Protein AF-A0A0R3SPM4-F1 (afdb_monomer)

Mean predicted aligned error: 11.2 Å

Foldseek 3Di:
DWWVDVVIDDDDQDDPWDWDKDDDPQQKIKIKIKGQDVDPQWGIKIWMWIKHADPVQWIFTPFIWIDTPNDIFTKPAGADIHGLQAWAKEQWRDWIWGPPDVRTDIDTDHIDIGHRHNDDPNDHDHHDYRDDPDDPVRVVVVVVVVVVVVVVVVVVVVVVPDDDPPDPPPPPDPPPPDDDDDD

Organism: Hymenolepis diminuta (NCBI:txid6216)

Structure (mmCIF, N/CA/C/O backbone):
data_AF-A0A0R3SPM4-F1
#
_entry.id   AF-A0A0R3SPM4-F1
#
loop_
_atom_site.group_PDB
_atom_site.id
_atom_site.type_symbol
_atom_site.label_atom_id
_atom_site.label_alt_id
_atom_site.label_comp_id
_atom_site.label_asym_id
_atom_site.label_entity_id
_atom_site.label_seq_id
_atom_site.pdbx_PDB_ins_code
_atom_site.Cartn_x
_atom_site.Cartn_y
_atom_site.Cartn_z
_atom_site.occupancy
_atom_site.B_iso_or_equiv
_atom_site.auth_seq_id
_atom_site.auth_comp_id
_atom_site.auth_asym_id
_atom_site.auth_atom_id
_atom_site.pdbx_PDB_model_num
ATOM 1 N N . MET A 1 1 ? -8.511 -11.812 11.295 1.00 72.94 1 MET A N 1
ATOM 2 C CA . MET A 1 1 ? -8.067 -11.206 12.570 1.00 72.94 1 MET A CA 1
ATOM 3 C C . MET A 1 1 ? -7.522 -12.308 13.463 1.00 72.94 1 MET A C 1
ATOM 5 O O . MET A 1 1 ? -8.110 -13.377 13.505 1.00 72.94 1 MET A O 1
ATOM 9 N N . ILE A 1 2 ? -6.399 -12.091 14.133 1.00 72.62 2 ILE A N 1
ATOM 10 C CA . ILE A 1 2 ? -5.776 -13.029 15.069 1.00 72.62 2 ILE A CA 1
ATOM 11 C C . ILE A 1 2 ? -5.766 -12.334 16.425 1.00 72.62 2 ILE A C 1
ATOM 13 O O . ILE A 1 2 ? -5.276 -11.211 16.528 1.00 72.62 2 ILE A O 1
ATOM 17 N N . VAL A 1 3 ? -6.317 -12.981 17.447 1.00 74.69 3 VAL A N 1
ATOM 18 C CA . VAL A 1 3 ? -6.272 -12.477 18.825 1.00 74.69 3 VAL A CA 1
ATOM 19 C C . VAL A 1 3 ? -5.356 -13.387 19.617 1.00 74.69 3 VAL A C 1
ATOM 21 O O . VAL A 1 3 ? -5.500 -14.614 19.573 1.00 74.69 3 VAL A O 1
ATOM 24 N N . ASN A 1 4 ? -4.414 -12.785 20.337 1.00 68.75 4 ASN A N 1
ATOM 25 C CA . ASN A 1 4 ? -3.477 -13.508 21.184 1.00 68.75 4 ASN A CA 1
ATOM 26 C C . ASN A 1 4 ? -4.145 -13.945 22.502 1.00 68.75 4 ASN A C 1
ATOM 28 O O . ASN A 1 4 ? -3.787 -13.490 23.585 1.00 68.75 4 ASN A O 1
ATOM 32 N N . GLU A 1 5 ? -5.161 -14.797 22.389 1.00 65.88 5 GLU A N 1
ATOM 33 C CA . GLU A 1 5 ? -5.696 -15.599 23.491 1.00 65.88 5 GLU A CA 1
ATOM 34 C C . GLU A 1 5 ? -4.813 -16.850 23.674 1.00 65.88 5 GLU A C 1
ATOM 36 O O . GLU A 1 5 ? -4.026 -17.193 22.794 1.00 65.88 5 GLU A O 1
ATOM 41 N N . ILE A 1 6 ? -4.906 -17.544 24.811 1.00 66.44 6 ILE A N 1
ATOM 42 C CA . ILE A 1 6 ? -4.237 -18.841 25.010 1.00 66.44 6 ILE A CA 1
ATOM 43 C C . ILE A 1 6 ? -5.317 -19.927 24.890 1.00 66.44 6 ILE A C 1
ATOM 45 O O . ILE A 1 6 ? -6.117 -20.059 25.819 1.00 66.44 6 ILE A O 1
ATOM 49 N N . PRO A 1 7 ? -5.382 -20.712 23.793 1.00 65.81 7 PRO A N 1
ATOM 50 C CA . PRO A 1 7 ? -4.539 -20.701 22.585 1.00 65.81 7 PRO A CA 1
ATOM 51 C C . PRO A 1 7 ? -4.909 -19.594 21.571 1.00 65.81 7 PRO A C 1
ATOM 53 O O . PRO A 1 7 ? -6.060 -1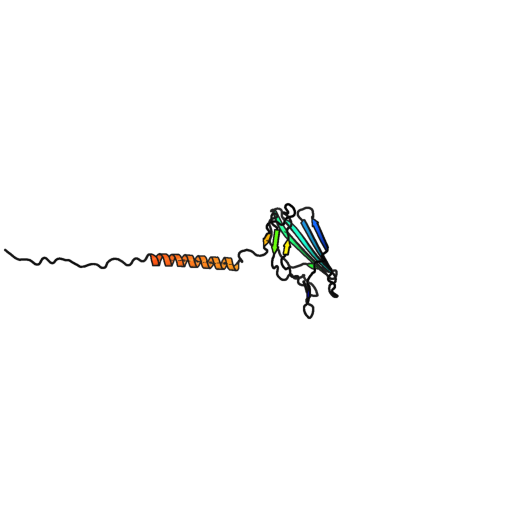9.148 21.562 1.00 65.81 7 PRO A O 1
ATOM 56 N N . PRO A 1 8 ? -3.974 -19.173 20.689 1.00 68.56 8 PRO A N 1
ATOM 57 C CA . PRO A 1 8 ? -4.212 -18.083 19.745 1.00 68.56 8 PRO A CA 1
ATOM 58 C C . PRO A 1 8 ? -5.293 -18.480 18.744 1.00 68.56 8 PRO A C 1
ATOM 60 O O . PRO A 1 8 ? -5.199 -19.516 18.080 1.00 68.56 8 PRO A O 1
ATOM 63 N N . LYS A 1 9 ? -6.327 -17.645 18.630 1.00 77.12 9 LYS A N 1
ATOM 64 C CA . LYS A 1 9 ? -7.480 -17.908 17.765 1.00 77.12 9 LYS A CA 1
ATOM 65 C C . LYS A 1 9 ? -7.479 -16.978 16.564 1.00 77.12 9 LYS A C 1
ATOM 67 O O . LYS A 1 9 ? -7.260 -15.771 16.677 1.00 77.12 9 LYS A O 1
ATOM 72 N N . THR A 1 10 ? -7.745 -17.570 15.402 1.00 80.25 10 THR A N 1
ATOM 73 C CA . THR A 1 10 ? -7.961 -16.844 14.151 1.00 80.25 10 THR A CA 1
ATOM 74 C C . THR A 1 10 ? -9.455 -16.711 13.916 1.00 80.25 10 THR A C 1
ATOM 76 O O . THR A 1 10 ? -10.184 -17.699 13.937 1.00 80.25 10 THR A O 1
ATOM 79 N N . TYR A 1 11 ? -9.890 -15.486 13.668 1.00 78.00 11 TYR A N 1
ATOM 80 C CA . TYR A 1 11 ? -11.263 -15.125 13.371 1.00 78.00 11 TYR A CA 1
ATOM 8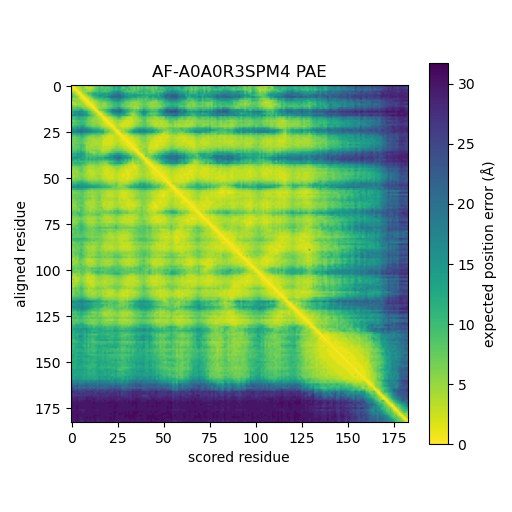1 C C . TYR A 1 11 ? -11.347 -14.567 11.953 1.00 78.00 11 TYR A C 1
ATOM 83 O O . TYR A 1 11 ? -10.553 -13.701 11.556 1.00 78.00 11 TYR A O 1
ATOM 91 N N . VAL A 1 12 ? -12.315 -15.067 11.195 1.00 78.75 12 VAL A N 1
ATOM 92 C CA . VAL A 1 12 ? -12.674 -14.539 9.880 1.00 78.75 12 VAL A CA 1
ATOM 93 C C . VAL A 1 12 ? -13.739 -13.470 10.093 1.00 78.75 12 VAL A C 1
ATOM 95 O O . VAL A 1 12 ? -14.673 -13.663 10.866 1.00 78.75 12 VAL A O 1
ATOM 98 N N . ILE A 1 13 ? -13.547 -12.313 9.466 1.00 74.88 13 ILE A N 1
ATOM 99 C CA . ILE A 1 13 ? -14.537 -11.238 9.473 1.00 74.88 13 ILE A CA 1
ATOM 100 C C . ILE A 1 13 ? -15.469 -11.528 8.291 1.00 74.88 13 ILE A C 1
ATOM 102 O O . ILE A 1 13 ? -15.060 -11.368 7.143 1.00 74.88 13 ILE A O 1
ATOM 106 N N . ASP A 1 14 ? -16.667 -12.039 8.579 1.00 67.19 14 ASP A N 1
ATOM 107 C CA . ASP A 1 14 ? -17.656 -12.437 7.570 1.00 67.19 14 ASP A CA 1
ATOM 108 C C . ASP A 1 14 ? -18.430 -11.247 6.991 1.00 67.19 14 ASP A C 1
ATOM 110 O O . ASP A 1 14 ? -18.563 -10.207 7.619 1.00 67.19 14 ASP A O 1
ATOM 114 N N . SER A 1 15 ? -19.009 -11.451 5.804 1.00 56.62 15 SER A N 1
ATOM 115 C CA . SER A 1 15 ? -19.625 -10.453 4.906 1.00 56.62 15 SER A CA 1
ATOM 116 C C . SER A 1 15 ? -20.785 -9.579 5.427 1.00 56.62 15 SER A C 1
ATOM 118 O O . SER A 1 15 ? -21.238 -8.711 4.681 1.00 56.62 15 SER A O 1
ATOM 120 N N . ASN A 1 16 ? -21.254 -9.733 6.672 1.00 59.62 16 ASN A N 1
ATOM 121 C CA . ASN A 1 16 ? -22.232 -8.813 7.279 1.00 59.62 16 ASN A CA 1
ATOM 122 C C . ASN A 1 16 ? -21.528 -7.528 7.752 1.00 59.62 16 ASN A C 1
ATOM 124 O O . ASN A 1 16 ? -21.483 -7.209 8.941 1.00 59.62 16 ASN A O 1
ATOM 128 N N . LEU A 1 17 ? -20.941 -6.810 6.795 1.00 70.00 17 LEU A N 1
ATOM 129 C CA . LEU A 1 17 ? -20.283 -5.531 7.014 1.00 70.00 17 LEU A CA 1
ATOM 130 C C . LEU A 1 17 ? -21.272 -4.404 6.733 1.00 70.00 17 LEU A C 1
ATOM 132 O O . LEU A 1 17 ? -21.764 -4.265 5.613 1.00 70.00 17 LEU A O 1
ATOM 136 N N . SER A 1 18 ? -21.497 -3.541 7.720 1.00 81.50 18 SER A N 1
ATOM 137 C CA . SER A 1 18 ? -22.014 -2.206 7.432 1.00 81.50 18 SER A CA 1
ATOM 138 C C . SER A 1 18 ? -20.838 -1.317 7.042 1.00 81.50 18 SER A C 1
ATOM 140 O O . SER A 1 18 ? -19.930 -1.102 7.848 1.00 81.50 18 SER A O 1
ATOM 142 N N . SER A 1 19 ? -20.841 -0.814 5.810 1.00 85.94 19 SER A N 1
ATOM 143 C CA . SER A 1 19 ? -19.825 0.112 5.314 1.00 85.94 19 SER A CA 1
ATOM 144 C C . SER A 1 19 ? -20.366 1.536 5.259 1.00 85.94 19 SER A C 1
ATOM 146 O O . SER A 1 19 ? -21.425 1.768 4.673 1.00 85.94 19 SER A O 1
ATOM 148 N N . THR A 1 20 ? -19.602 2.488 5.779 1.00 88.12 20 THR A N 1
ATOM 149 C CA . THR A 1 20 ? -19.877 3.921 5.668 1.00 88.12 20 THR A CA 1
ATOM 150 C C . THR A 1 20 ? -18.719 4.579 4.937 1.00 88.12 20 THR A C 1
ATOM 152 O O . THR A 1 20 ? -17.558 4.347 5.266 1.00 88.12 20 THR A O 1
ATOM 155 N N . ALA A 1 21 ? -19.028 5.406 3.944 1.00 87.44 21 ALA A N 1
ATOM 156 C CA . ALA A 1 21 ? -18.039 6.162 3.191 1.00 87.44 21 ALA A CA 1
ATOM 157 C C . ALA A 1 21 ? -18.340 7.655 3.308 1.00 87.44 21 ALA A C 1
ATOM 159 O O . ALA A 1 21 ? -19.484 8.076 3.128 1.00 87.44 21 ALA A O 1
ATOM 160 N N . VAL A 1 22 ? -17.314 8.455 3.587 1.00 90.06 22 VAL A N 1
ATOM 161 C CA . VAL A 1 22 ? -17.423 9.914 3.661 1.00 90.06 22 VAL A CA 1
ATOM 162 C C . VAL A 1 22 ? -16.377 10.537 2.751 1.00 90.06 22 VAL A C 1
ATOM 164 O O . VAL A 1 22 ? -15.178 10.330 2.924 1.00 90.06 22 VAL A O 1
ATOM 167 N N . CYS A 1 23 ? -16.831 11.337 1.791 1.00 86.56 23 CYS A N 1
ATOM 168 C CA . CYS A 1 23 ? -15.962 12.165 0.962 1.00 86.56 23 CYS A CA 1
ATOM 169 C C . CYS A 1 23 ? -15.907 13.570 1.571 1.00 86.56 23 CYS A C 1
ATOM 171 O O . CYS A 1 23 ? -16.908 14.286 1.588 1.00 86.56 23 CYS A O 1
ATOM 173 N N . GLY A 1 24 ? -14.747 13.950 2.101 1.00 80.31 24 GLY A N 1
ATOM 174 C CA . GLY A 1 24 ? -14.500 15.272 2.664 1.00 80.31 24 GLY A CA 1
ATOM 175 C C . GLY A 1 24 ? -14.090 16.291 1.599 1.00 80.31 24 GLY A C 1
ATOM 176 O O . GLY A 1 24 ? -13.585 15.946 0.530 1.00 80.31 24 GLY A O 1
ATOM 177 N N . GLN A 1 25 ? -14.271 17.578 1.903 1.00 75.62 25 GLN A N 1
ATOM 178 C CA . GLN A 1 25 ? -13.709 18.645 1.073 1.00 75.62 25 GLN A CA 1
ATOM 179 C C . GLN A 1 25 ? -12.181 18.710 1.241 1.00 75.62 25 GLN A C 1
ATOM 181 O O . GLN A 1 25 ? -11.664 18.518 2.340 1.00 75.62 25 GLN A O 1
ATOM 186 N N . GLY A 1 26 ? -11.459 18.971 0.145 1.00 75.94 26 GLY A N 1
ATOM 187 C CA . GLY A 1 26 ? -9.992 19.068 0.149 1.00 75.94 26 GLY A CA 1
ATOM 188 C C . GLY A 1 26 ? -9.247 17.747 -0.080 1.00 75.94 26 GLY A C 1
ATOM 189 O O . GLY A 1 26 ? -8.169 17.561 0.469 1.00 75.94 26 GLY A O 1
ATOM 190 N N . GLY A 1 27 ? -9.813 16.819 -0.863 1.00 82.50 27 GLY A N 1
ATOM 191 C CA . GLY A 1 27 ? -9.107 15.594 -1.267 1.00 82.50 27 GLY A CA 1
ATOM 192 C C . GLY A 1 27 ? -8.951 14.562 -0.150 1.00 82.50 27 GLY A C 1
ATOM 193 O O . GLY A 1 27 ? -8.002 13.784 -0.168 1.00 82.50 27 GLY A O 1
ATOM 194 N N . LYS A 1 28 ? -9.870 14.554 0.821 1.00 89.75 28 LYS A N 1
ATOM 195 C CA . LYS A 1 28 ? -9.914 13.576 1.913 1.00 89.75 28 LYS A CA 1
ATOM 196 C C . LYS A 1 28 ? -11.084 12.621 1.719 1.00 89.75 28 LYS A C 1
ATOM 198 O O . LYS A 1 28 ? -12.185 13.064 1.399 1.00 89.75 28 LYS A O 1
ATOM 203 N N . SER A 1 29 ? -10.879 11.327 1.925 1.00 90.69 29 SER A N 1
ATOM 204 C CA . SER A 1 29 ? -11.982 10.362 2.061 1.00 90.69 29 SER A CA 1
ATOM 205 C C . SER A 1 29 ? -11.755 9.467 3.258 1.00 90.69 29 SER A C 1
ATOM 207 O O . SER A 1 29 ? -10.617 9.215 3.630 1.00 90.69 29 SER A O 1
ATOM 209 N N . SER A 1 30 ? -12.843 8.993 3.846 1.00 91.62 30 SER A N 1
ATOM 210 C CA . SER A 1 30 ? -12.820 8.016 4.923 1.00 91.62 30 SER A CA 1
ATOM 211 C C . SER A 1 30 ? -13.724 6.847 4.556 1.00 91.62 30 SER A C 1
ATOM 213 O O . SER A 1 30 ? -14.843 7.051 4.070 1.00 91.62 30 SER A O 1
ATOM 215 N N . LEU A 1 31 ? -13.228 5.629 4.750 1.00 91.31 31 LEU A N 1
ATOM 216 C CA . LEU A 1 31 ? -13.972 4.383 4.596 1.00 91.31 31 LEU A CA 1
ATOM 217 C C . LEU A 1 31 ? -13.980 3.657 5.934 1.00 91.31 31 LEU A C 1
ATOM 219 O O . LEU A 1 31 ? -12.929 3.237 6.415 1.00 91.31 31 LEU A O 1
ATOM 223 N N . SER A 1 32 ? -15.164 3.470 6.502 1.00 91.38 32 SER A N 1
ATOM 224 C CA . SER A 1 32 ? -15.363 2.720 7.736 1.00 91.38 32 SER A CA 1
ATOM 225 C C . SER A 1 32 ? -16.149 1.446 7.465 1.00 91.38 32 SER A C 1
ATOM 227 O O . SER A 1 32 ? -17.175 1.465 6.789 1.00 91.38 32 SER A O 1
ATOM 229 N N . PHE A 1 33 ? -15.691 0.341 8.035 1.00 89.38 33 PHE A N 1
ATOM 230 C CA . PHE A 1 33 ? -16.316 -0.970 7.962 1.00 89.38 33 PHE A CA 1
ATOM 231 C C . PHE A 1 33 ? -16.572 -1.461 9.372 1.00 89.38 33 PHE A C 1
ATOM 233 O O . PHE A 1 33 ? -15.627 -1.653 10.131 1.00 89.38 33 PHE A O 1
ATOM 240 N N . THR A 1 34 ? -17.828 -1.707 9.709 1.00 88.19 34 THR A N 1
ATOM 241 C CA . THR A 1 34 ? -18.193 -2.282 11.000 1.00 88.19 34 THR A CA 1
ATOM 242 C C . THR A 1 34 ? -18.672 -3.704 10.792 1.00 88.19 34 THR A C 1
ATOM 244 O O . THR A 1 34 ? -19.544 -3.964 9.962 1.00 88.19 34 THR A O 1
ATOM 247 N N . SER A 1 35 ? -18.090 -4.622 11.555 1.00 85.31 35 SER A N 1
ATOM 248 C CA . SER A 1 35 ? -18.464 -6.027 11.593 1.00 85.31 35 SER A CA 1
ATOM 249 C C . SER A 1 35 ? -18.791 -6.429 13.022 1.00 85.31 35 SER A C 1
ATOM 251 O O . SER A 1 35 ? -18.017 -6.192 13.953 1.00 85.31 35 SER A O 1
ATOM 253 N N . THR A 1 36 ? -19.924 -7.095 13.193 1.00 79.88 36 THR A N 1
ATOM 254 C CA . THR A 1 36 ? -20.292 -7.745 14.452 1.00 79.88 36 THR A CA 1
ATOM 255 C C . THR A 1 36 ? -19.676 -9.137 14.479 1.00 79.88 36 THR A C 1
ATOM 257 O O . THR A 1 36 ? -20.010 -9.980 13.645 1.00 79.88 36 THR A O 1
ATOM 260 N N . LEU A 1 37 ? -18.767 -9.382 15.414 1.00 72.19 37 LEU A N 1
ATOM 261 C CA . LEU A 1 37 ? -18.219 -10.707 15.664 1.00 72.19 37 LEU A CA 1
ATOM 262 C C . LEU A 1 37 ? -18.992 -11.256 16.863 1.00 72.19 37 LEU A C 1
ATOM 264 O O . LEU A 1 37 ? -18.924 -10.679 17.936 1.00 72.19 37 LEU A O 1
ATOM 268 N N . ASN A 1 38 ? -19.750 -12.344 16.719 1.00 65.94 38 ASN A N 1
ATOM 269 C CA . ASN A 1 38 ? -20.500 -12.951 17.833 1.00 65.94 38 ASN A CA 1
ATOM 270 C C . ASN A 1 38 ? -19.556 -13.65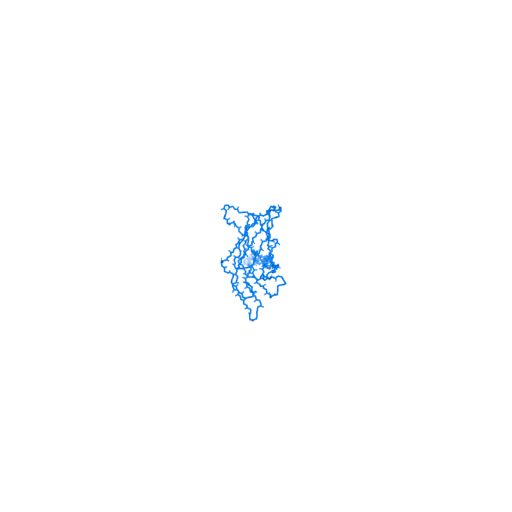8 18.840 1.00 65.94 38 ASN A C 1
ATOM 272 O O . ASN A 1 38 ? -19.690 -14.851 19.107 1.00 65.94 38 ASN A O 1
ATOM 276 N N . LEU A 1 39 ? -18.558 -12.939 19.357 1.00 66.75 39 LEU A N 1
ATOM 277 C CA . LEU A 1 39 ? -17.496 -13.406 20.243 1.00 66.75 39 LEU A CA 1
ATOM 278 C C . LEU A 1 39 ? -17.657 -12.777 21.630 1.00 66.75 39 LEU A C 1
ATOM 280 O O . LEU A 1 39 ? -17.990 -11.601 21.754 1.00 66.75 39 LEU A O 1
ATOM 284 N N . GLN A 1 40 ? -17.361 -13.551 22.679 1.00 62.31 40 GLN A N 1
ATOM 285 C CA . GLN A 1 40 ? -17.418 -13.072 24.066 1.00 62.31 40 GLN A CA 1
ATOM 286 C C . GLN A 1 40 ? -16.353 -12.012 24.395 1.00 62.31 40 GLN A C 1
ATOM 288 O O . GLN A 1 40 ? -16.590 -11.192 25.276 1.00 62.31 40 GLN A O 1
ATOM 293 N N . SER A 1 41 ? -15.195 -12.018 23.722 1.00 63.56 41 SER A N 1
ATOM 294 C CA . SER A 1 41 ? -14.090 -11.089 24.006 1.00 63.56 41 SER A CA 1
ATOM 295 C C . SER A 1 41 ? -14.160 -9.786 23.202 1.00 63.56 41 SER A C 1
ATOM 297 O O . SER A 1 41 ? -13.824 -8.728 23.730 1.00 63.56 41 SER A O 1
ATOM 299 N N . ILE A 1 42 ? -14.606 -9.835 21.942 1.00 71.06 42 ILE A N 1
ATOM 300 C CA . ILE A 1 42 ? -14.698 -8.668 21.051 1.00 71.06 42 ILE A CA 1
ATOM 301 C C . ILE A 1 42 ? -15.995 -8.769 20.229 1.00 71.06 42 ILE A C 1
ATOM 303 O O . ILE A 1 42 ? -16.000 -9.445 19.202 1.00 71.06 42 ILE A O 1
ATOM 307 N N . PRO A 1 43 ? -17.092 -8.115 20.653 1.00 75.50 43 PRO A N 1
ATOM 308 C CA . PRO A 1 43 ? -18.397 -8.259 20.002 1.00 75.50 43 PRO A CA 1
ATOM 309 C C . PRO A 1 43 ? -18.509 -7.475 18.683 1.00 75.50 43 PRO A C 1
ATOM 311 O O . PRO A 1 43 ? -19.269 -7.826 17.781 1.00 75.50 43 PRO A O 1
ATOM 314 N N . THR A 1 44 ? -17.760 -6.383 18.555 1.00 82.94 44 THR A N 1
ATOM 315 C CA . THR A 1 44 ? -17.814 -5.480 17.403 1.00 82.94 44 THR A CA 1
ATOM 316 C C . THR A 1 44 ? -16.415 -5.011 17.050 1.00 82.94 44 THR A C 1
ATOM 318 O O . THR A 1 44 ? -15.641 -4.639 17.936 1.00 82.94 44 THR A O 1
ATOM 321 N N . VAL A 1 45 ? -16.110 -5.010 15.756 1.00 87.00 45 VAL A N 1
ATOM 322 C CA . VAL A 1 45 ? -14.867 -4.479 15.199 1.00 87.00 45 VAL A CA 1
ATOM 323 C C . VAL A 1 45 ? -15.221 -3.471 14.124 1.00 87.00 45 VAL A C 1
ATOM 325 O O . VAL A 1 45 ? -15.915 -3.809 13.164 1.00 87.00 45 VAL A O 1
ATOM 328 N N . GLN A 1 46 ? -14.726 -2.250 14.274 1.00 90.00 46 GLN A N 1
ATOM 329 C CA . GLN A 1 46 ? -14.839 -1.209 13.266 1.00 90.00 46 GLN A CA 1
ATOM 330 C C . GLN A 1 46 ? -13.453 -0.854 12.736 1.00 90.00 46 GLN A C 1
ATOM 332 O O . GLN A 1 46 ? -12.566 -0.490 13.495 1.00 90.00 46 GLN A O 1
ATOM 337 N N . LEU A 1 47 ? -13.257 -0.973 11.429 1.00 90.44 47 LEU A N 1
ATOM 338 C CA . LEU A 1 47 ? -12.029 -0.611 10.729 1.00 90.44 47 LEU A CA 1
ATOM 339 C C . LEU A 1 47 ? -12.273 0.676 9.957 1.00 90.44 47 LEU A C 1
ATOM 341 O O . LEU A 1 47 ? -13.181 0.711 9.132 1.00 90.44 47 LEU A O 1
ATOM 345 N N . THR A 1 48 ? -11.465 1.704 10.186 1.00 92.19 48 THR A N 1
ATOM 346 C CA . THR A 1 48 ? -11.556 2.977 9.467 1.00 92.19 48 THR A CA 1
ATOM 347 C C . THR A 1 48 ? -10.250 3.267 8.742 1.00 92.19 48 THR A C 1
ATOM 349 O O . THR A 1 48 ? -9.168 3.138 9.313 1.00 92.19 48 THR A O 1
ATOM 352 N N . PHE A 1 49 ? -10.362 3.649 7.473 1.00 92.38 49 PHE A N 1
ATOM 353 C CA . PHE A 1 49 ? -9.258 4.014 6.596 1.00 92.38 49 PHE A CA 1
ATOM 354 C C . PHE A 1 49 ? -9.477 5.433 6.087 1.00 92.38 49 PHE A C 1
ATOM 356 O O . PHE A 1 49 ? -10.440 5.691 5.364 1.00 92.38 49 PHE A O 1
ATOM 363 N N . ASP A 1 50 ? -8.569 6.331 6.444 1.00 92.38 50 ASP A N 1
ATOM 364 C CA . ASP A 1 50 ? -8.562 7.716 6.000 1.00 92.38 50 ASP A CA 1
ATOM 365 C C . ASP A 1 50 ? -7.524 7.896 4.895 1.00 92.38 50 ASP A C 1
ATOM 367 O O . ASP A 1 50 ? -6.351 7.551 5.050 1.00 92.38 50 ASP A O 1
ATOM 371 N N . PHE A 1 51 ? -7.950 8.470 3.779 1.00 92.50 51 PHE A N 1
ATOM 372 C CA . PHE A 1 51 ? -7.125 8.739 2.611 1.00 92.50 51 PHE A CA 1
ATOM 373 C C . PHE A 1 51 ? -6.955 10.235 2.410 1.00 92.50 51 PHE A C 1
ATOM 375 O O . PHE A 1 51 ? -7.907 11.012 2.554 1.00 92.50 51 PHE A O 1
ATOM 382 N N . LEU A 1 52 ? -5.752 10.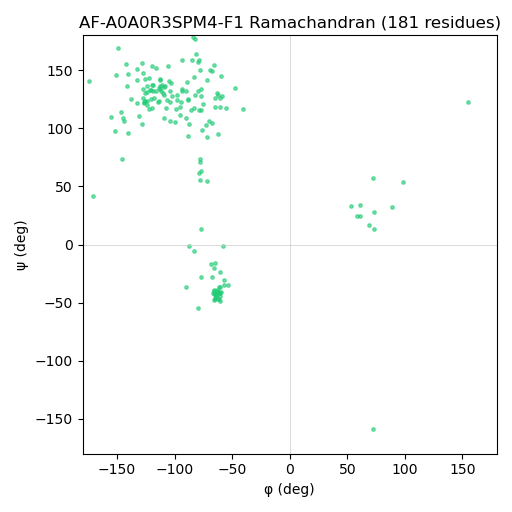623 2.000 1.00 91.94 52 LEU A N 1
ATOM 383 C CA . LEU A 1 52 ? -5.384 12.001 1.713 1.00 91.94 52 LEU A CA 1
ATOM 384 C C . LEU A 1 52 ? -4.800 12.101 0.306 1.00 91.94 52 LEU A C 1
ATOM 386 O O . LEU A 1 52 ? -3.888 11.356 -0.048 1.00 91.94 52 LEU A O 1
ATOM 390 N N . SER A 1 53 ? -5.310 13.048 -0.476 1.00 90.00 53 SER A N 1
ATOM 391 C CA . SER A 1 53 ? -4.717 13.482 -1.736 1.00 90.00 53 SER A CA 1
ATOM 392 C C . SER A 1 53 ? -3.805 14.683 -1.501 1.00 90.00 53 SER A C 1
ATOM 394 O O . SER A 1 53 ? -4.194 15.664 -0.873 1.00 90.00 53 SER A O 1
ATOM 396 N N . ASN A 1 54 ? -2.615 14.628 -2.081 1.00 85.00 54 ASN A N 1
ATOM 397 C CA . ASN A 1 54 ? -1.632 15.701 -2.105 1.00 85.00 54 ASN A CA 1
ATOM 398 C C . ASN A 1 54 ? -1.798 16.543 -3.384 1.00 85.00 54 ASN A C 1
ATOM 400 O O . ASN A 1 54 ? -2.281 16.050 -4.409 1.00 85.00 54 ASN A O 1
ATOM 404 N N . ASP A 1 55 ? -1.297 17.782 -3.367 1.00 81.75 55 ASP A N 1
ATOM 405 C CA . ASP A 1 55 ? -1.373 18.719 -4.505 1.00 81.75 55 ASP A CA 1
ATOM 406 C C . ASP A 1 55 ? -0.668 18.205 -5.774 1.00 81.75 55 ASP A C 1
ATOM 408 O O . ASP A 1 55 ? -1.017 18.568 -6.896 1.00 81.75 55 ASP A O 1
ATOM 412 N N . LEU A 1 56 ? 0.291 17.288 -5.615 1.00 82.56 56 LEU A N 1
ATOM 413 C CA . LEU A 1 56 ? 1.046 16.667 -6.707 1.00 82.56 56 LEU A CA 1
ATOM 414 C C . LEU A 1 56 ? 0.273 15.566 -7.462 1.00 82.56 56 LEU A C 1
ATOM 416 O O . LEU A 1 56 ? 0.885 14.829 -8.231 1.00 82.56 56 LEU A O 1
ATOM 420 N N . LYS A 1 57 ? -1.050 15.444 -7.273 1.00 86.38 57 LYS A N 1
ATOM 421 C CA . LYS A 1 57 ? -1.899 14.384 -7.863 1.00 86.38 57 LYS A CA 1
ATOM 422 C C . LYS A 1 57 ? -1.506 12.967 -7.429 1.00 86.38 57 LYS A C 1
ATOM 424 O O . LYS A 1 57 ? -1.662 12.012 -8.188 1.00 86.38 57 LYS A O 1
ATOM 429 N N . TYR A 1 58 ? -1.045 12.829 -6.195 1.00 90.12 58 TYR A N 1
ATOM 430 C CA . TYR A 1 58 ? -0.865 11.539 -5.534 1.00 90.12 58 TYR A CA 1
ATOM 431 C C . TYR A 1 58 ? -1.784 11.466 -4.330 1.00 90.12 58 TYR A C 1
ATOM 433 O O . TYR A 1 58 ? -2.091 12.492 -3.734 1.00 90.12 58 TYR A O 1
ATOM 441 N N . TRP A 1 59 ? -2.189 10.265 -3.961 1.00 91.50 59 TRP A N 1
ATOM 442 C CA . TRP A 1 59 ? -2.930 9.989 -2.749 1.00 91.50 59 TRP A CA 1
ATOM 443 C C . TRP A 1 59 ? -2.252 8.873 -1.963 1.00 91.50 59 TRP A C 1
ATOM 445 O O . TRP A 1 59 ? -1.478 8.076 -2.504 1.00 91.50 59 TRP A O 1
ATOM 455 N N . THR A 1 60 ? -2.512 8.848 -0.666 1.00 92.06 60 THR A N 1
ATOM 456 C CA . THR A 1 60 ? -1.986 7.833 0.242 1.00 92.06 60 THR A CA 1
ATOM 457 C C . THR A 1 60 ? -2.965 7.576 1.382 1.00 92.06 60 THR A C 1
ATOM 459 O O . THR A 1 60 ? -3.946 8.305 1.556 1.00 92.06 60 THR A O 1
ATOM 462 N N . LEU A 1 61 ? -2.701 6.521 2.145 1.00 91.81 61 LEU A N 1
ATOM 463 C CA . LEU A 1 61 ? -3.378 6.253 3.406 1.00 91.81 61 LEU A CA 1
ATOM 464 C C . LEU A 1 61 ? -2.789 7.177 4.482 1.00 91.81 61 LEU A C 1
ATOM 466 O O . LEU A 1 61 ? -1.603 7.080 4.793 1.00 91.81 61 LEU A O 1
ATOM 470 N N . ASP A 1 62 ? -3.613 8.072 5.024 1.00 90.50 62 ASP A N 1
ATOM 471 C CA . ASP A 1 62 ? -3.242 9.000 6.099 1.00 90.50 62 ASP A CA 1
ATOM 472 C C . ASP A 1 62 ? -3.277 8.285 7.450 1.00 90.50 62 ASP A C 1
ATOM 474 O O . ASP A 1 62 ? -2.283 8.236 8.178 1.00 90.50 62 ASP A O 1
ATOM 478 N N . LYS A 1 63 ? -4.421 7.669 7.765 1.00 90.81 63 LYS A N 1
ATOM 479 C CA . LYS A 1 63 ? -4.628 6.940 9.016 1.00 90.81 63 LYS A CA 1
ATOM 480 C C . LYS A 1 63 ? -5.420 5.671 8.780 1.00 90.81 63 LYS A C 1
ATOM 482 O O . LYS A 1 63 ? -6.315 5.608 7.945 1.00 90.81 63 LYS A O 1
ATOM 487 N N . SER A 1 64 ? -5.102 4.663 9.573 1.00 93.12 64 SER A N 1
ATOM 488 C CA . SER A 1 64 ? -5.860 3.424 9.651 1.00 93.12 64 SER A CA 1
ATOM 489 C C . SER A 1 64 ? -6.080 3.087 11.107 1.00 93.12 64 SER A C 1
ATOM 491 O O . SER A 1 64 ? -5.112 2.933 11.852 1.00 93.12 64 SER A O 1
ATOM 493 N N . THR A 1 65 ? -7.336 2.971 11.508 1.00 93.19 65 THR A N 1
ATOM 494 C CA . THR A 1 65 ? -7.717 2.736 12.896 1.00 93.19 65 THR A CA 1
ATOM 495 C C . THR A 1 65 ? -8.638 1.529 12.989 1.00 93.19 65 THR A C 1
ATOM 497 O O . THR A 1 65 ? -9.400 1.218 12.072 1.00 93.19 65 THR A O 1
ATOM 500 N N . ALA A 1 66 ? -8.533 0.811 14.099 1.00 91.50 66 ALA A N 1
ATOM 501 C CA . ALA A 1 66 ? -9.405 -0.288 14.459 1.00 91.50 66 ALA A CA 1
ATOM 502 C C . ALA A 1 66 ? -10.016 0.003 15.826 1.00 91.50 66 ALA A C 1
ATOM 504 O O . ALA A 1 66 ? -9.298 0.195 16.804 1.00 91.50 66 ALA A O 1
ATOM 505 N N . GLU A 1 67 ? -11.335 0.015 15.906 1.00 90.25 67 GLU A N 1
ATOM 506 C CA . GLU A 1 67 ? -12.071 0.142 17.150 1.00 90.25 67 GLU A CA 1
ATOM 507 C C . GLU A 1 67 ? -12.639 -1.217 17.550 1.00 90.25 67 GLU A C 1
ATOM 509 O O . GLU A 1 67 ? -13.369 -1.863 16.794 1.00 90.25 67 GLU A O 1
ATOM 514 N N . PHE A 1 68 ? -12.273 -1.664 18.747 1.00 87.12 68 PHE A N 1
ATOM 515 C CA . PHE A 1 68 ? -12.788 -2.880 19.362 1.00 87.12 68 PHE A CA 1
ATOM 516 C C . PHE A 1 68 ? -12.770 -2.735 20.883 1.00 87.12 68 PHE A C 1
ATOM 518 O O . PHE A 1 68 ? -11.917 -2.054 21.449 1.00 87.12 68 PHE A O 1
ATOM 525 N N . GLY A 1 69 ? -13.751 -3.332 21.566 1.00 82.44 69 GLY A N 1
ATOM 526 C CA . GLY A 1 69 ? -13.876 -3.201 23.026 1.00 82.44 69 GLY A CA 1
ATOM 527 C C . GLY A 1 69 ? -14.088 -1.757 23.514 1.00 82.44 69 GLY A C 1
ATOM 528 O O . GLY A 1 69 ? -13.723 -1.439 24.643 1.00 82.44 69 GLY A O 1
ATOM 529 N N . GLY A 1 70 ? -14.633 -0.877 22.662 1.00 82.69 70 GLY A N 1
ATOM 530 C CA . GLY A 1 70 ? -14.883 0.538 22.972 1.00 82.69 70 GLY A CA 1
ATOM 531 C C . GLY A 1 70 ? -13.632 1.423 23.019 1.00 82.69 70 GLY A C 1
ATOM 532 O O . GLY A 1 70 ? -13.691 2.535 23.543 1.00 82.69 70 GLY A O 1
ATOM 533 N N . LYS A 1 71 ? -12.489 0.939 22.516 1.00 87.44 71 LYS A N 1
ATOM 534 C CA . LYS A 1 71 ? -11.247 1.709 22.376 1.00 87.44 71 LYS A CA 1
ATOM 535 C C . LYS A 1 71 ? -10.799 1.718 20.920 1.00 87.44 71 LYS A C 1
ATOM 537 O O . LYS A 1 71 ? -10.922 0.712 20.225 1.00 87.44 71 LYS A O 1
ATOM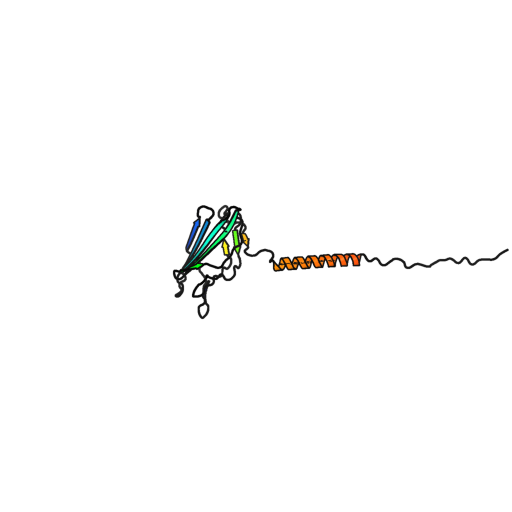 542 N N . MET A 1 72 ? -10.246 2.849 20.489 1.00 90.00 72 MET A N 1
ATOM 543 C CA . MET A 1 72 ? -9.658 3.012 19.164 1.00 90.00 72 MET A CA 1
ATOM 544 C C . MET A 1 72 ? -8.155 2.732 19.220 1.00 90.00 72 MET A C 1
ATOM 546 O O . MET A 1 72 ? -7.451 3.264 20.080 1.00 90.00 72 MET A O 1
ATOM 550 N N . TYR A 1 73 ? -7.674 1.916 18.290 1.00 92.50 73 TYR A N 1
ATOM 551 C CA . TYR A 1 73 ? -6.277 1.525 18.157 1.00 92.50 73 TYR A CA 1
ATOM 552 C C . TYR A 1 73 ? -5.765 1.864 16.761 1.00 92.50 73 TYR A C 1
ATOM 554 O O . TYR A 1 73 ? -6.427 1.580 15.763 1.00 92.50 73 TYR A O 1
ATOM 562 N N . ASP A 1 74 ? -4.562 2.421 16.678 1.00 92.19 74 ASP A N 1
ATOM 563 C CA . ASP A 1 74 ? -3.926 2.705 15.393 1.00 92.19 74 ASP A CA 1
ATOM 564 C C . ASP A 1 74 ? -3.357 1.421 14.788 1.00 92.19 74 ASP A C 1
ATOM 566 O O . ASP A 1 74 ? -2.678 0.637 15.460 1.00 92.19 74 ASP A O 1
ATOM 570 N N . LEU A 1 75 ? -3.613 1.203 13.504 1.00 91.69 75 LEU A N 1
ATOM 571 C CA . LEU A 1 75 ? -3.063 0.082 12.758 1.00 91.69 75 LEU A CA 1
ATOM 572 C C . LEU A 1 75 ? -1.707 0.466 12.169 1.00 91.69 75 LEU A C 1
ATOM 574 O O . LEU A 1 75 ? -1.584 1.439 11.426 1.00 91.69 75 LEU A O 1
ATOM 578 N N . LEU A 1 76 ? -0.689 -0.336 12.471 1.00 88.62 76 LEU A N 1
ATOM 579 C CA . LEU A 1 76 ? 0.672 -0.161 11.964 1.00 88.62 76 LEU A CA 1
ATOM 580 C C . LEU A 1 76 ? 0.773 -0.662 10.515 1.00 88.62 76 LEU A C 1
ATOM 582 O O . LEU A 1 76 ? 1.337 -1.723 10.250 1.00 88.62 76 LEU A O 1
ATOM 586 N N . MET A 1 77 ? 0.210 0.095 9.572 1.00 86.56 77 MET A N 1
ATOM 587 C CA . MET A 1 77 ? 0.367 -0.126 8.131 1.00 86.56 77 MET A CA 1
ATOM 588 C C . MET A 1 77 ? 0.863 1.148 7.444 1.00 86.56 77 MET A C 1
ATOM 590 O O . MET A 1 77 ? 0.472 2.255 7.802 1.00 86.56 77 MET A O 1
ATOM 594 N N . LYS A 1 78 ? 1.736 0.994 6.445 1.00 82.44 78 LYS A N 1
ATOM 595 C CA . LYS A 1 78 ? 2.261 2.103 5.643 1.00 82.44 78 LYS A CA 1
ATOM 596 C C . LYS A 1 78 ? 2.057 1.796 4.172 1.00 82.44 78 LYS A C 1
ATOM 598 O O . LYS A 1 78 ? 2.474 0.736 3.711 1.00 82.44 78 LYS A O 1
ATOM 603 N N . TRP A 1 79 ? 1.423 2.714 3.453 1.00 86.94 79 TRP A N 1
ATOM 604 C CA . TRP A 1 79 ? 1.177 2.574 2.022 1.00 86.94 79 TRP A CA 1
ATOM 605 C C . TRP A 1 79 ? 2.097 3.485 1.217 1.00 86.94 79 TRP A C 1
ATOM 607 O O . TRP A 1 79 ? 2.577 4.514 1.700 1.00 86.94 79 TRP A O 1
ATOM 617 N N . THR A 1 80 ? 2.359 3.076 -0.018 1.00 85.00 80 THR A N 1
ATOM 618 C CA . THR A 1 80 ? 3.123 3.865 -0.984 1.00 85.00 80 THR A CA 1
ATOM 619 C C . THR A 1 80 ? 2.195 4.873 -1.656 1.00 85.00 80 THR A C 1
ATOM 621 O O . THR A 1 80 ? 1.032 4.575 -1.925 1.00 85.00 80 THR A O 1
ATOM 624 N N . ASN A 1 81 ? 2.716 6.063 -1.952 1.00 88.62 81 ASN A N 1
ATOM 625 C CA . ASN A 1 81 ? 1.962 7.090 -2.662 1.00 88.62 81 ASN A CA 1
ATOM 626 C C . ASN A 1 81 ? 1.544 6.578 -4.042 1.00 88.62 81 ASN A C 1
ATOM 628 O O . ASN A 1 81 ? 2.388 6.173 -4.843 1.00 88.62 81 ASN A O 1
ATOM 632 N N . THR A 1 82 ? 0.249 6.648 -4.315 1.00 89.06 82 THR A N 1
ATOM 633 C CA . THR A 1 82 ? -0.362 6.176 -5.557 1.00 89.06 82 THR A CA 1
ATOM 634 C C . THR A 1 82 ? -0.859 7.386 -6.351 1.00 89.06 82 THR A C 1
ATOM 636 O O . THR A 1 82 ? -1.400 8.317 -5.756 1.00 89.06 82 THR A O 1
ATOM 639 N N . PRO A 1 83 ? -0.671 7.464 -7.677 1.00 90.06 83 PRO A N 1
ATOM 640 C CA . PRO A 1 83 ? -1.240 8.542 -8.478 1.00 90.06 83 PRO A CA 1
ATOM 641 C C . PRO A 1 83 ? -2.766 8.563 -8.369 1.00 90.06 83 PRO A C 1
ATOM 643 O O . PRO A 1 83 ? -3.407 7.515 -8.350 1.00 90.06 83 PRO A O 1
ATOM 646 N N . THR A 1 84 ? -3.376 9.746 -8.390 1.00 88.69 84 THR A N 1
ATOM 647 C CA . THR A 1 84 ? -4.843 9.897 -8.349 1.00 88.69 84 THR A CA 1
ATOM 648 C C . THR A 1 84 ? -5.540 9.151 -9.480 1.00 88.69 84 THR A C 1
ATOM 650 O O . THR A 1 84 ? -6.613 8.608 -9.282 1.00 88.69 84 THR A O 1
ATOM 653 N N . THR A 1 85 ? -4.919 8.994 -10.649 1.00 88.19 85 THR A N 1
ATOM 654 C CA . THR A 1 85 ? -5.499 8.236 -11.772 1.00 88.19 85 THR A CA 1
ATOM 655 C C . THR A 1 85 ? -5.615 6.725 -11.540 1.00 88.19 85 THR A C 1
ATOM 657 O O . THR A 1 85 ? -6.339 6.061 -12.288 1.00 88.19 85 THR A O 1
ATOM 660 N N . ARG A 1 86 ? -4.903 6.173 -10.554 1.00 89.44 86 ARG A N 1
ATOM 661 C CA . ARG A 1 86 ? -4.790 4.731 -10.306 1.00 89.44 86 ARG A CA 1
ATOM 662 C C . ARG A 1 86 ? -5.312 4.339 -8.925 1.00 89.44 86 ARG A C 1
ATOM 664 O O . ARG A 1 86 ? -5.359 5.152 -8.000 1.00 89.44 86 ARG A O 1
ATOM 671 N N . GLY A 1 87 ? -5.746 3.089 -8.814 1.00 90.50 87 GLY A N 1
ATOM 672 C CA . GLY A 1 87 ? -6.077 2.445 -7.546 1.00 90.50 87 GLY A CA 1
ATOM 673 C C . GLY A 1 87 ? -4.849 1.856 -6.862 1.00 90.50 87 GLY A C 1
ATOM 674 O O . GLY A 1 87 ? -3.746 1.886 -7.395 1.00 90.50 87 GLY A O 1
ATOM 675 N N . TYR A 1 88 ? -5.058 1.283 -5.688 1.00 91.25 88 TYR A N 1
ATOM 676 C CA . TYR A 1 88 ? -4.062 0.535 -4.937 1.00 91.25 88 TYR A CA 1
ATOM 677 C C . TYR A 1 88 ? -4.537 -0.900 -4.757 1.00 91.25 88 TYR A C 1
ATOM 679 O O . TYR A 1 88 ? -5.710 -1.151 -4.456 1.00 9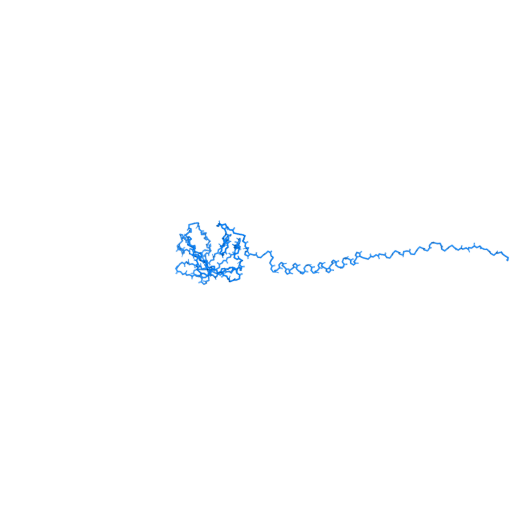1.25 88 TYR A O 1
ATOM 687 N N . LYS A 1 89 ? -3.628 -1.851 -4.928 1.00 91.94 89 LYS A N 1
ATOM 688 C CA . LYS A 1 89 ? -3.899 -3.275 -4.755 1.00 91.94 89 LYS A CA 1
ATOM 689 C C . LYS A 1 89 ? -2.800 -3.909 -3.915 1.00 91.94 89 LYS A C 1
ATOM 691 O O . LYS A 1 89 ? -1.627 -3.584 -4.026 1.00 91.94 89 LYS A O 1
ATOM 696 N N . CYS A 1 90 ? -3.175 -4.833 -3.048 1.00 90.69 90 CYS A N 1
ATOM 697 C CA . CYS A 1 90 ? -2.238 -5.631 -2.289 1.00 90.69 90 CYS A CA 1
ATOM 698 C C . CYS A 1 90 ? -2.780 -7.041 -2.095 1.00 90.69 90 CYS A C 1
ATOM 700 O O . CYS A 1 90 ? -3.713 -7.278 -1.328 1.00 90.69 90 CYS A O 1
ATOM 702 N N . SER A 1 91 ? -2.164 -8.000 -2.786 1.00 89.38 91 SER A N 1
ATOM 703 C CA . SER A 1 91 ? -2.557 -9.410 -2.688 1.00 89.38 91 SER A CA 1
ATOM 704 C C . SER A 1 91 ? -2.289 -9.982 -1.291 1.00 89.38 91 SER A C 1
ATOM 706 O O . SER A 1 91 ? -3.104 -10.737 -0.762 1.00 89.38 91 SER A O 1
ATOM 708 N N . ASN A 1 92 ? -1.169 -9.595 -0.675 1.00 86.62 92 ASN A N 1
ATOM 709 C CA . ASN A 1 92 ? -0.792 -10.015 0.670 1.00 86.62 92 ASN A CA 1
ATOM 710 C C . ASN A 1 92 ? -0.084 -8.866 1.398 1.00 86.62 92 ASN A C 1
ATOM 712 O O . ASN A 1 92 ? 1.070 -8.566 1.106 1.00 86.62 92 ASN A O 1
ATOM 716 N N . MET A 1 93 ? -0.782 -8.241 2.348 1.00 84.25 93 MET A N 1
ATOM 717 C CA . MET A 1 93 ? -0.251 -7.118 3.134 1.00 84.25 93 MET A CA 1
ATOM 718 C C . MET A 1 93 ? 0.510 -7.572 4.393 1.00 84.25 93 MET A C 1
ATOM 720 O O . MET A 1 93 ? 1.018 -6.746 5.147 1.00 84.25 93 MET A O 1
ATOM 724 N N . GLY A 1 94 ? 0.591 -8.883 4.641 1.00 85.25 94 GLY A N 1
ATOM 725 C CA . GLY A 1 94 ? 1.148 -9.431 5.872 1.00 85.25 94 GLY A CA 1
ATOM 726 C C . GLY A 1 94 ? 0.239 -9.220 7.087 1.00 85.25 94 GLY A C 1
ATOM 727 O O . GLY A 1 94 ? -0.978 -9.056 6.967 1.00 85.25 94 GLY A O 1
ATOM 728 N N . ARG A 1 95 ? 0.840 -9.283 8.281 1.00 89.19 95 ARG A N 1
ATOM 729 C CA . ARG A 1 95 ? 0.148 -9.112 9.565 1.00 89.19 95 ARG A CA 1
ATOM 730 C C . ARG A 1 95 ? 0.284 -7.667 10.027 1.00 89.19 95 ARG A C 1
ATOM 732 O O . ARG A 1 95 ? 1.393 -7.200 10.270 1.00 89.19 95 ARG A O 1
ATOM 739 N N . VAL A 1 96 ? -0.841 -6.982 10.170 1.00 90.56 96 VAL A N 1
ATOM 740 C CA . VAL A 1 96 ? -0.911 -5.606 10.662 1.00 90.56 96 VAL A CA 1
ATOM 741 C C . VAL A 1 96 ? -1.258 -5.624 12.139 1.00 90.56 96 VAL A C 1
ATOM 743 O O . VAL A 1 96 ? -2.278 -6.185 12.528 1.00 90.56 96 VAL A O 1
ATOM 746 N N . LEU A 1 97 ? -0.436 -4.991 12.967 1.00 90.62 97 LEU A N 1
ATOM 747 C CA . LEU A 1 97 ? -0.669 -4.939 14.407 1.00 90.62 97 LEU A CA 1
ATOM 748 C C . LEU A 1 97 ? -1.532 -3.736 14.789 1.00 90.62 97 LEU A C 1
ATOM 750 O O . LEU A 1 97 ? -1.317 -2.633 14.282 1.00 90.62 97 LEU A O 1
ATOM 754 N N . ALA A 1 98 ? -2.455 -3.944 15.729 1.00 90.62 98 ALA A N 1
ATOM 755 C CA . ALA A 1 98 ? -3.100 -2.857 16.457 1.00 90.62 98 ALA A CA 1
ATOM 756 C C . ALA A 1 98 ? -2.160 -2.351 17.564 1.00 90.62 98 ALA A C 1
ATOM 758 O O . ALA A 1 98 ? -1.807 -3.095 18.488 1.00 90.62 98 ALA A O 1
ATOM 759 N N . SER A 1 99 ? -1.736 -1.094 17.449 1.00 89.38 99 SER A N 1
ATOM 760 C CA . SER A 1 99 ? -0.774 -0.442 18.339 1.00 89.38 99 SER A CA 1
ATOM 761 C C . SER A 1 99 ? -1.269 -0.434 19.785 1.00 89.38 99 SER A C 1
ATOM 763 O O . SER A 1 99 ? -2.385 0.001 20.050 1.00 89.38 99 SER A O 1
ATOM 765 N N . ASN A 1 100 ? -0.440 -0.906 20.723 1.00 85.69 100 ASN A N 1
ATOM 766 C CA . ASN A 1 100 ? -0.740 -0.950 22.163 1.00 85.69 100 ASN A CA 1
ATOM 767 C C . ASN A 1 100 ? -2.071 -1.647 22.526 1.00 85.69 100 ASN A C 1
ATOM 769 O O . ASN A 1 100 ? -2.735 -1.267 23.491 1.00 85.69 100 ASN A O 1
ATOM 773 N N . SER A 1 101 ? -2.469 -2.662 21.753 1.00 82.38 101 SER A N 1
ATOM 774 C CA . SER A 1 101 ? -3.643 -3.484 22.062 1.00 82.38 101 SER A CA 1
ATOM 775 C C . SER A 1 101 ? -3.335 -4.548 23.121 1.00 82.38 101 SER A C 1
ATOM 777 O O . SER A 1 101 ? -2.341 -5.268 23.024 1.00 82.38 101 SER A O 1
ATOM 779 N N . ASP A 1 102 ? -4.211 -4.649 24.123 1.00 78.94 102 ASP A N 1
ATOM 780 C CA . ASP A 1 102 ? -4.240 -5.731 25.110 1.00 78.94 102 ASP A CA 1
ATOM 781 C C . ASP A 1 102 ? -5.687 -6.258 25.200 1.00 78.94 102 ASP A C 1
ATOM 783 O O . ASP A 1 102 ? -6.565 -5.498 25.623 1.00 78.94 102 ASP A O 1
ATOM 787 N N . PRO A 1 103 ? -5.993 -7.488 24.741 1.00 76.06 103 PRO A N 1
ATOM 788 C CA . PRO A 1 103 ? -5.088 -8.484 24.159 1.00 76.06 103 PRO A CA 1
ATOM 789 C C . PRO A 1 103 ? -4.485 -8.030 22.822 1.00 76.06 103 PRO A C 1
ATOM 791 O O . PRO A 1 103 ? -5.078 -7.236 22.095 1.00 76.06 103 PRO A O 1
ATOM 794 N N . ARG A 1 104 ? -3.310 -8.565 22.469 1.00 83.94 104 ARG A N 1
ATOM 795 C CA . ARG A 1 104 ? -2.648 -8.254 21.192 1.00 83.94 104 ARG A CA 1
ATOM 796 C C . ARG A 1 104 ? -3.498 -8.758 20.022 1.00 83.94 104 ARG A C 1
ATOM 798 O O . ARG A 1 104 ? -3.703 -9.968 19.887 1.00 83.94 104 ARG A O 1
ATOM 805 N N . VAL A 1 105 ? -3.948 -7.835 19.173 1.00 85.44 105 VAL A N 1
ATOM 806 C CA . VAL A 1 105 ? -4.747 -8.134 17.974 1.00 85.44 105 VAL A CA 1
ATOM 807 C C . VAL A 1 105 ? -3.947 -7.844 16.705 1.00 85.44 105 VAL A C 1
ATOM 809 O O . VAL A 1 105 ? -3.352 -6.775 16.549 1.00 85.44 105 VAL A O 1
ATOM 812 N N . GLU A 1 106 ? -3.962 -8.799 15.777 1.00 89.19 106 GLU A N 1
ATOM 813 C CA . GLU A 1 106 ? -3.356 -8.678 14.452 1.00 89.19 106 GLU A CA 1
ATOM 814 C C . GLU A 1 106 ? -4.417 -8.838 13.354 1.00 89.19 106 GLU A C 1
ATOM 816 O O . GLU A 1 106 ? -5.278 -9.722 13.386 1.00 89.19 106 GLU A O 1
ATOM 821 N N . PHE A 1 107 ? -4.354 -7.992 12.336 1.00 89.00 107 PHE A N 1
ATOM 822 C CA . PHE A 1 107 ? -5.211 -8.040 11.161 1.00 89.00 107 PHE A CA 1
ATOM 823 C C . PHE A 1 107 ? -4.440 -8.631 9.988 1.00 89.00 107 PHE A C 1
ATOM 825 O O . PHE A 1 107 ? -3.268 -8.335 9.777 1.00 89.00 107 PHE A O 1
ATOM 832 N N . VAL A 1 108 ? -5.109 -9.488 9.223 1.00 89.00 108 VAL A N 1
ATOM 833 C CA . VAL A 1 108 ? -4.549 -10.115 8.026 1.00 89.00 108 VAL A CA 1
ATOM 834 C C . VAL A 1 108 ? -5.518 -9.839 6.895 1.00 89.00 108 VAL A C 1
ATOM 836 O O . VAL A 1 108 ? -6.699 -10.172 7.005 1.00 89.00 108 VAL A O 1
ATOM 839 N N . PHE A 1 109 ? -5.015 -9.207 5.841 1.00 87.31 109 PHE A N 1
ATOM 840 C CA . PHE A 1 109 ? -5.794 -8.839 4.668 1.00 87.31 109 PHE A CA 1
ATOM 841 C C . PHE A 1 109 ? -5.396 -9.743 3.503 1.00 87.31 109 PHE A C 1
ATOM 843 O O . PHE A 1 109 ? -4.244 -9.734 3.065 1.00 87.31 109 PHE A O 1
ATOM 850 N N . HIS A 1 110 ? -6.358 -10.523 3.012 1.00 86.88 110 HIS A N 1
ATOM 851 C CA . HIS A 1 110 ? -6.199 -11.360 1.828 1.00 86.88 110 HIS A CA 1
ATOM 852 C C . HIS A 1 110 ? -6.839 -10.644 0.636 1.00 86.88 110 HIS A C 1
ATOM 854 O O . HIS A 1 110 ? -8.061 -10.580 0.552 1.00 86.88 110 HIS A O 1
ATOM 860 N N . GLY A 1 111 ? -6.019 -10.083 -0.259 1.00 85.25 111 GLY A N 1
ATOM 861 C CA . GLY A 1 111 ? -6.499 -9.396 -1.464 1.00 85.25 111 GLY A CA 1
ATOM 862 C C . GLY A 1 111 ? -7.152 -8.033 -1.211 1.00 85.25 111 GLY A C 1
ATOM 863 O O . GLY A 1 111 ? -8.294 -7.819 -1.605 1.00 85.25 111 GLY A O 1
ATOM 864 N N . LEU A 1 112 ? -6.445 -7.093 -0.577 1.00 81.94 112 LEU A N 1
ATOM 865 C CA . LEU A 1 112 ? -6.960 -5.735 -0.383 1.00 81.94 112 LEU A CA 1
ATOM 866 C C . LEU A 1 112 ? -6.849 -4.927 -1.684 1.00 81.94 112 LEU A C 1
ATOM 868 O O . LEU A 1 112 ? -5.768 -4.823 -2.250 1.00 81.94 112 LEU A O 1
ATOM 872 N N . GLN A 1 113 ? -7.934 -4.313 -2.149 1.00 79.69 113 GLN A N 1
ATOM 873 C CA . GLN A 1 113 ? -7.922 -3.420 -3.310 1.00 79.69 113 GLN A CA 1
ATOM 874 C C . GLN A 1 113 ? -8.799 -2.201 -3.013 1.00 79.69 113 GLN A C 1
ATOM 876 O O . GLN A 1 113 ? -9.955 -2.352 -2.628 1.00 79.69 113 GLN A O 1
ATOM 881 N N . VAL A 1 114 ? -8.255 -0.993 -3.152 1.00 79.62 114 VAL A N 1
ATOM 882 C CA . VAL A 1 114 ? -8.946 0.262 -2.819 1.00 79.62 114 VAL A CA 1
ATOM 883 C C . VAL A 1 114 ? -8.595 1.349 -3.837 1.00 79.62 114 VAL A C 1
ATOM 885 O O . VAL A 1 114 ? -7.538 1.292 -4.455 1.00 79.62 114 VAL A O 1
ATOM 888 N N . GLN A 1 115 ? -9.442 2.362 -4.028 1.00 76.56 115 GLN A N 1
ATOM 889 C CA . GLN A 1 115 ? -9.152 3.457 -4.969 1.00 76.56 115 GLN A CA 1
ATOM 890 C C . GLN A 1 115 ? -9.824 4.787 -4.574 1.00 76.56 115 GLN A C 1
ATOM 892 O O . GLN A 1 115 ? -10.972 5.030 -4.944 1.00 76.56 115 GLN A O 1
ATOM 897 N N . PRO A 1 116 ? -9.102 5.695 -3.904 1.00 73.12 116 PRO A N 1
ATOM 898 C CA . PRO A 1 116 ? -9.502 7.094 -3.743 1.00 73.12 116 PRO A CA 1
ATOM 899 C C . PRO A 1 116 ? -8.365 8.054 -4.168 1.00 73.12 116 PRO A C 1
ATOM 901 O O . PRO A 1 116 ? -7.428 8.249 -3.418 1.00 73.12 116 PRO A O 1
ATOM 904 N N . PHE A 1 117 ? -8.327 8.739 -5.314 1.00 75.50 117 PHE A N 1
ATOM 905 C CA . PHE A 1 117 ? -9.397 9.338 -6.108 1.00 75.50 117 PHE A CA 1
ATOM 906 C C . PHE A 1 117 ? -8.999 9.489 -7.583 1.00 75.50 117 PHE A C 1
ATOM 908 O O . PHE A 1 117 ? -8.245 10.388 -7.942 1.00 75.50 117 PHE A O 1
ATOM 915 N N . GLY A 1 118 ? -9.628 8.690 -8.439 1.00 68.00 118 GLY A N 1
ATOM 916 C CA . GLY A 1 118 ? -9.594 8.787 -9.903 1.00 68.00 118 GLY A CA 1
ATOM 917 C C . GLY A 1 118 ? -10.612 7.841 -10.511 1.00 68.00 118 GLY A C 1
ATOM 918 O O . GLY A 1 118 ? -10.310 7.117 -11.454 1.00 68.00 118 GLY A O 1
ATOM 919 N N . ILE A 1 119 ? -11.795 7.785 -9.898 1.00 77.06 119 ILE A N 1
ATOM 920 C CA . ILE A 1 119 ? -12.869 6.880 -10.294 1.00 77.06 119 ILE A CA 1
ATOM 921 C C . ILE A 1 119 ? -13.498 7.438 -11.568 1.00 77.06 119 ILE A C 1
ATOM 923 O O . ILE A 1 119 ? -14.004 8.561 -11.584 1.00 77.06 119 ILE A O 1
ATOM 927 N N . LYS A 1 120 ? -13.474 6.648 -12.641 1.00 76.75 120 LYS A N 1
ATOM 928 C CA . LYS A 1 120 ? -14.168 6.958 -13.893 1.00 76.75 120 LYS A CA 1
ATOM 929 C C . LYS A 1 120 ? -15.281 5.937 -14.080 1.00 76.75 120 LYS A C 1
ATOM 931 O O . LYS A 1 120 ? -15.025 4.739 -14.089 1.00 76.75 120 LYS A O 1
ATOM 936 N N . ASN A 1 121 ? -16.515 6.418 -14.217 1.00 80.88 121 ASN A N 1
ATOM 937 C CA . ASN A 1 121 ? -17.694 5.598 -14.520 1.00 80.88 121 ASN A CA 1
ATOM 938 C C . ASN A 1 121 ? -17.992 4.475 -13.506 1.00 80.88 121 ASN A C 1
ATOM 940 O O . ASN A 1 121 ? -18.609 3.480 -13.866 1.00 80.88 121 ASN A O 1
ATOM 944 N N . GLY A 1 122 ? -17.546 4.610 -12.251 1.00 79.12 122 GLY A N 1
ATOM 945 C CA . GLY A 1 122 ? -17.762 3.587 -11.220 1.00 79.12 122 GLY A CA 1
ATOM 946 C C . GLY A 1 122 ? -16.989 2.284 -11.451 1.00 79.12 122 GLY A C 1
ATOM 947 O O . GLY A 1 122 ? -17.321 1.271 -10.845 1.00 79.12 122 GLY A O 1
ATOM 948 N N . VAL A 1 123 ? -15.972 2.299 -12.318 1.00 84.81 123 VAL A N 1
ATOM 949 C CA . VAL A 1 123 ? -15.097 1.151 -12.578 1.00 84.81 123 VAL A CA 1
ATOM 950 C C . VAL A 1 123 ? -13.754 1.378 -11.892 1.00 84.81 123 VAL A C 1
ATOM 952 O O . VAL A 1 123 ? -13.227 2.496 -11.898 1.00 84.81 123 VAL A O 1
ATOM 955 N N . PHE A 1 124 ? -13.199 0.310 -11.316 1.00 86.06 124 PHE A N 1
ATOM 956 C CA . PHE A 1 124 ? -11.836 0.333 -10.803 1.00 86.06 124 PHE A CA 1
ATOM 957 C C . PHE A 1 124 ? -10.850 0.583 -11.946 1.00 86.06 124 PHE A C 1
ATOM 959 O O . PHE A 1 124 ? -10.896 -0.089 -12.977 1.00 86.06 124 PHE A O 1
ATOM 966 N N . THR A 1 125 ? -9.970 1.564 -11.774 1.00 87.94 125 THR A N 1
ATOM 967 C CA . THR A 1 125 ? -8.899 1.829 -12.736 1.00 87.94 125 THR A CA 1
ATOM 968 C C . THR A 1 125 ? -7.722 0.889 -12.493 1.00 87.94 125 THR A C 1
ATOM 970 O O . THR A 1 125 ? -7.732 0.066 -11.574 1.00 87.94 125 THR A O 1
ATOM 973 N N . GLU A 1 126 ? -6.703 0.986 -13.348 1.00 88.25 126 GLU A N 1
ATOM 974 C CA . GLU A 1 126 ? -5.420 0.320 -13.127 1.00 88.25 126 GLU A CA 1
ATOM 975 C C . GLU A 1 126 ? -4.939 0.569 -11.695 1.00 88.25 126 GLU A C 1
ATOM 977 O O . GLU A 1 126 ? -5.019 1.696 -11.201 1.00 88.25 126 GLU A O 1
ATOM 982 N N . ALA A 1 127 ? -4.473 -0.482 -11.026 1.00 88.06 127 ALA A N 1
ATOM 983 C CA . ALA A 1 127 ? -4.054 -0.416 -9.637 1.00 88.06 127 ALA A CA 1
ATOM 984 C C . ALA A 1 127 ? -2.544 -0.619 -9.514 1.00 88.06 127 ALA A C 1
ATOM 986 O O . ALA A 1 127 ? -1.991 -1.518 -10.145 1.00 88.06 127 ALA A O 1
ATOM 987 N N . ASP A 1 128 ? -1.908 0.200 -8.683 1.00 88.94 128 ASP A N 1
ATOM 988 C CA . ASP A 1 128 ? -0.520 0.022 -8.284 1.00 88.94 128 ASP A CA 1
ATOM 989 C C . ASP A 1 128 ? -0.460 -1.004 -7.142 1.00 88.94 128 ASP A C 1
ATOM 991 O O . ASP A 1 128 ? -1.201 -0.914 -6.157 1.00 88.94 128 ASP A O 1
ATOM 995 N N . ASP A 1 129 ? 0.398 -2.012 -7.298 1.00 88.50 129 ASP A N 1
ATOM 996 C CA . ASP A 1 129 ? 0.570 -3.056 -6.295 1.00 88.50 129 ASP A CA 1
ATOM 997 C C . ASP A 1 129 ? 1.431 -2.574 -5.111 1.00 88.50 129 ASP A C 1
ATOM 999 O O . ASP A 1 129 ? 2.344 -1.757 -5.247 1.00 88.50 129 ASP A O 1
ATOM 1003 N N . CYS A 1 130 ? 1.171 -3.127 -3.926 1.00 85.44 130 CYS A N 1
ATOM 1004 C CA . CYS A 1 130 ? 1.911 -2.825 -2.697 1.00 85.44 130 CYS A CA 1
ATOM 1005 C C . CYS A 1 130 ? 3.388 -3.244 -2.720 1.00 85.44 130 CYS A C 1
ATOM 1007 O O . CYS A 1 130 ? 4.171 -2.795 -1.882 1.00 85.44 130 CYS A O 1
ATOM 1009 N N . VAL A 1 131 ? 3.769 -4.101 -3.665 1.00 83.00 131 VAL A N 1
ATOM 1010 C CA . VAL A 1 131 ? 5.139 -4.568 -3.867 1.00 83.00 131 VAL A CA 1
ATOM 1011 C C . VAL A 1 131 ? 5.670 -4.037 -5.192 1.00 83.00 131 VAL A C 1
ATOM 1013 O O . VAL A 1 131 ? 5.000 -4.099 -6.220 1.00 83.00 131 VAL A O 1
ATOM 1016 N N . GLY A 1 132 ? 6.894 -3.512 -5.169 1.00 77.62 132 GLY A N 1
ATOM 1017 C CA . GLY A 1 132 ? 7.585 -3.113 -6.391 1.00 77.62 132 GLY A CA 1
ATOM 1018 C C . GLY A 1 132 ? 7.931 -4.329 -7.251 1.00 77.62 132 GLY A C 1
ATOM 1019 O O . GLY A 1 132 ? 8.210 -5.405 -6.728 1.00 77.62 132 GLY A O 1
ATOM 1020 N N . PHE A 1 133 ? 7.959 -4.143 -8.573 1.00 75.06 133 PHE A N 1
ATOM 1021 C CA . PHE A 1 133 ? 8.320 -5.194 -9.534 1.00 75.06 133 PHE A CA 1
ATOM 1022 C C . PHE A 1 133 ? 9.720 -5.784 -9.276 1.00 75.06 133 PHE A C 1
ATOM 1024 O O . PHE A 1 133 ? 9.932 -6.980 -9.444 1.00 75.06 133 PHE A O 1
ATOM 1031 N N . MET A 1 134 ? 10.663 -4.949 -8.827 1.00 78.19 134 MET A N 1
ATOM 1032 C CA . MET A 1 134 ? 12.002 -5.360 -8.405 1.00 78.19 134 MET A CA 1
ATOM 1033 C C . MET A 1 134 ? 12.223 -4.959 -6.951 1.00 78.19 134 MET A C 1
ATOM 1035 O O . MET A 1 134 ? 12.102 -3.781 -6.607 1.00 78.19 134 MET A O 1
ATOM 1039 N N . SER A 1 135 ? 12.589 -5.920 -6.099 1.00 84.56 135 SER A N 1
ATOM 1040 C CA . SER A 1 135 ? 13.066 -5.594 -4.757 1.00 84.56 135 SER A CA 1
ATOM 1041 C C . SER A 1 135 ? 14.444 -4.915 -4.841 1.00 84.56 135 SER A C 1
ATOM 1043 O O . SER A 1 135 ? 15.220 -5.209 -5.759 1.00 84.56 135 SER A O 1
ATOM 1045 N N . PRO A 1 136 ? 14.793 -4.027 -3.890 1.00 85.31 136 PRO A N 1
ATOM 1046 C CA . PRO A 1 136 ? 16.121 -3.405 -3.849 1.00 85.31 136 PRO A CA 1
ATOM 1047 C C . PRO A 1 136 ? 17.268 -4.432 -3.853 1.00 85.31 136 PRO A C 1
ATOM 1049 O O . PRO A 1 136 ? 18.315 -4.217 -4.465 1.00 85.31 136 PRO A O 1
ATOM 1052 N N . GLU A 1 137 ? 17.048 -5.580 -3.213 1.00 86.31 137 GLU A N 1
ATOM 1053 C CA . GLU A 1 137 ? 17.990 -6.701 -3.156 1.00 86.31 137 GLU A CA 1
ATOM 1054 C C . GLU A 1 137 ? 18.213 -7.344 -4.532 1.00 86.31 137 GLU A C 1
ATOM 1056 O O . GLU A 1 137 ? 19.353 -7.517 -4.963 1.00 86.31 137 GLU A O 1
ATOM 1061 N N . ILE A 1 138 ? 17.137 -7.642 -5.269 1.00 91.06 138 ILE A N 1
ATOM 1062 C CA . ILE A 1 138 ? 17.248 -8.232 -6.612 1.00 91.06 138 ILE A CA 1
ATOM 1063 C C . ILE A 1 138 ? 17.898 -7.236 -7.572 1.00 91.06 138 ILE A C 1
ATOM 1065 O O . ILE A 1 138 ? 18.745 -7.620 -8.382 1.00 91.06 138 ILE A O 1
ATOM 1069 N N . PHE A 1 139 ? 17.539 -5.955 -7.472 1.00 90.62 139 PHE A N 1
ATOM 1070 C CA . PHE A 1 139 ? 18.077 -4.919 -8.347 1.00 90.62 139 PHE A CA 1
ATOM 1071 C C . PHE A 1 139 ? 19.584 -4.711 -8.138 1.00 90.62 139 PHE A C 1
ATOM 1073 O O . PHE A 1 139 ? 20.346 -4.699 -9.105 1.00 90.62 139 PHE A O 1
ATOM 1080 N N . SER A 1 140 ? 20.030 -4.615 -6.883 1.00 93.19 140 SER A N 1
ATOM 1081 C CA . SER A 1 140 ? 21.457 -4.478 -6.561 1.00 93.19 140 SER A CA 1
ATOM 1082 C C . SER A 1 140 ? 22.273 -5.701 -6.991 1.00 93.19 140 SER A C 1
ATOM 1084 O O . SER A 1 140 ? 23.333 -5.543 -7.595 1.00 93.19 140 SER A O 1
ATOM 1086 N N . SER A 1 141 ? 21.758 -6.914 -6.773 1.00 94.31 141 SER A N 1
ATOM 1087 C CA . SER A 1 141 ? 22.414 -8.148 -7.224 1.00 94.31 141 SER A CA 1
ATOM 1088 C C . SER A 1 141 ? 22.508 -8.227 -8.753 1.00 94.31 141 SER A C 1
ATOM 1090 O O . SER A 1 141 ? 23.578 -8.489 -9.308 1.00 94.31 141 SER A O 1
ATOM 1092 N N . SER A 1 142 ? 21.418 -7.899 -9.454 1.00 93.75 142 SER A N 1
ATOM 1093 C CA . SER A 1 142 ? 21.380 -7.885 -10.923 1.00 93.75 142 SER A CA 1
ATOM 1094 C C . SER A 1 142 ? 22.380 -6.891 -11.514 1.00 93.75 142 SER A C 1
ATOM 1096 O O . SER A 1 142 ? 23.013 -7.180 -12.529 1.00 93.75 142 SER A O 1
ATOM 1098 N N . PHE A 1 143 ? 22.570 -5.742 -10.862 1.00 95.06 143 PHE A N 1
ATOM 1099 C CA . PHE A 1 143 ? 23.551 -4.742 -11.278 1.00 95.06 143 PHE A CA 1
ATOM 1100 C C . PHE A 1 143 ? 24.994 -5.267 -11.191 1.00 95.06 143 PHE A C 1
ATOM 1102 O O . PHE A 1 143 ? 25.774 -5.089 -12.128 1.00 95.06 143 PHE A O 1
ATOM 1109 N N . VAL A 1 144 ? 25.341 -5.974 -10.111 1.00 96.75 144 VAL A N 1
ATOM 1110 C CA . VAL A 1 144 ? 26.674 -6.586 -9.949 1.00 96.75 144 VAL A CA 1
ATOM 1111 C C . VAL A 1 144 ? 26.904 -7.695 -10.979 1.00 96.75 144 VAL A C 1
ATOM 1113 O O . VAL A 1 144 ? 27.975 -7.757 -11.587 1.00 96.75 144 VAL A O 1
ATOM 1116 N N . ILE A 1 145 ? 25.898 -8.541 -11.224 1.00 96.88 145 ILE A N 1
ATOM 1117 C CA . ILE A 1 145 ? 25.973 -9.616 -12.226 1.00 96.88 145 ILE A CA 1
ATOM 1118 C C . ILE A 1 145 ? 26.206 -9.038 -13.627 1.00 96.88 145 ILE A C 1
ATOM 1120 O O . ILE A 1 145 ? 27.066 -9.532 -14.355 1.00 96.88 145 ILE A O 1
ATOM 1124 N N . LEU A 1 146 ? 25.495 -7.968 -13.995 1.00 96.81 146 LEU A N 1
ATOM 1125 C CA . LEU A 1 146 ? 25.683 -7.286 -15.280 1.00 96.81 146 LEU A CA 1
ATOM 1126 C C . LEU A 1 146 ? 27.105 -6.740 -15.451 1.00 96.81 146 LEU A C 1
ATOM 1128 O O . LEU A 1 146 ? 27.686 -6.872 -16.527 1.00 96.81 146 LEU A O 1
ATOM 1132 N N . LEU A 1 147 ? 27.686 -6.169 -14.394 1.00 97.44 147 LEU A N 1
ATOM 1133 C CA . LEU A 1 147 ? 29.056 -5.659 -14.424 1.00 97.44 147 LEU A CA 1
ATOM 1134 C C . LEU A 1 147 ? 30.073 -6.790 -14.631 1.00 97.44 147 LEU A C 1
ATOM 1136 O O . LEU A 1 147 ? 30.955 -6.677 -15.485 1.00 97.44 147 LEU A O 1
ATOM 1140 N N . LEU A 1 148 ? 29.931 -7.896 -13.895 1.00 97.50 148 LEU A N 1
ATOM 1141 C CA . LEU A 1 148 ? 30.806 -9.064 -14.045 1.00 97.50 148 LEU A CA 1
ATOM 1142 C C . LEU A 1 148 ? 30.682 -9.697 -15.434 1.00 97.50 148 LEU A C 1
ATOM 1144 O O . LEU A 1 148 ? 31.698 -10.044 -16.037 1.00 97.50 148 LEU A O 1
ATOM 1148 N N . LEU A 1 149 ? 29.463 -9.786 -15.973 1.00 97.75 149 LEU A N 1
ATOM 1149 C CA . LEU A 1 149 ? 29.229 -10.237 -17.345 1.00 97.75 149 LEU A CA 1
ATOM 1150 C C . LEU A 1 149 ? 29.889 -9.315 -18.374 1.00 97.75 149 LEU A C 1
ATOM 1152 O O . LEU A 1 149 ? 30.426 -9.813 -19.358 1.00 97.75 149 LEU A O 1
ATOM 1156 N N . GLY A 1 150 ? 29.906 -8.000 -18.143 1.00 97.44 150 GLY A N 1
ATOM 1157 C CA . GLY A 1 150 ? 30.596 -7.046 -19.014 1.00 97.44 150 GLY A CA 1
ATOM 1158 C C . GLY A 1 150 ? 32.105 -7.299 -19.090 1.00 97.44 150 GLY A C 1
ATOM 1159 O O . GLY A 1 150 ? 32.667 -7.375 -20.183 1.00 97.44 150 GLY A O 1
ATOM 1160 N N . ILE A 1 151 ? 32.756 -7.502 -17.939 1.00 97.44 151 ILE A N 1
ATOM 1161 C CA . ILE A 1 151 ? 34.196 -7.810 -17.880 1.00 97.44 151 ILE A CA 1
ATOM 1162 C C . ILE A 1 151 ? 34.479 -9.186 -18.497 1.00 97.44 151 ILE A C 1
ATOM 1164 O O . ILE A 1 151 ? 35.435 -9.342 -19.259 1.00 97.44 151 ILE A O 1
ATOM 1168 N N . PHE A 1 152 ? 33.634 -10.178 -18.208 1.00 97.31 152 PHE A N 1
ATOM 1169 C CA . PHE A 1 152 ? 33.759 -11.517 -18.778 1.00 97.31 152 PHE A CA 1
ATOM 1170 C C . PHE A 1 152 ? 33.613 -11.506 -20.303 1.00 97.31 152 PHE A C 1
ATOM 1172 O O . PHE A 1 152 ? 34.447 -12.083 -20.994 1.00 97.31 152 PHE A O 1
ATOM 1179 N N . ALA A 1 153 ? 32.602 -10.815 -20.837 1.00 96.94 153 ALA A N 1
ATOM 1180 C CA . ALA A 1 153 ? 32.383 -10.699 -22.274 1.00 96.94 153 ALA A CA 1
ATOM 1181 C C . ALA A 1 153 ? 33.564 -10.007 -22.964 1.00 96.94 153 ALA A C 1
ATOM 1183 O O . ALA A 1 153 ? 34.006 -10.463 -24.015 1.00 96.94 153 ALA A O 1
ATOM 1184 N N . TYR A 1 154 ? 34.122 -8.959 -22.351 1.00 96.69 154 TYR A N 1
ATOM 1185 C CA . TYR A 1 154 ? 35.328 -8.304 -22.856 1.00 96.69 154 TYR A CA 1
ATOM 1186 C C . TYR A 1 154 ? 36.524 -9.267 -22.921 1.00 96.69 154 TYR A C 1
ATOM 1188 O O . TYR A 1 154 ? 37.176 -9.377 -23.961 1.00 96.69 154 TYR A O 1
ATOM 1196 N N . GLY A 1 155 ? 36.778 -10.015 -21.841 1.00 96.50 155 GLY A N 1
ATOM 1197 C CA . GLY A 1 155 ? 37.826 -11.038 -21.823 1.00 96.50 155 GLY A CA 1
ATOM 1198 C C . GLY A 1 155 ? 37.591 -12.133 -22.866 1.00 96.50 155 GLY A C 1
ATOM 1199 O O . GLY A 1 155 ? 38.512 -12.526 -23.577 1.00 96.50 155 GLY A O 1
ATOM 1200 N N . PHE A 1 156 ? 36.345 -12.578 -23.016 1.00 95.69 156 PHE A N 1
ATOM 1201 C CA . PHE A 1 156 ? 35.959 -13.589 -23.993 1.00 95.69 156 PHE A CA 1
ATOM 1202 C C . PHE A 1 156 ? 36.169 -13.118 -25.439 1.00 95.69 156 PHE A C 1
ATOM 1204 O O . PHE A 1 156 ? 36.727 -13.859 -26.245 1.00 95.69 156 PHE A O 1
ATOM 1211 N N . VAL A 1 157 ? 35.802 -11.876 -25.768 1.00 95.94 157 VAL A N 1
ATOM 1212 C CA . VAL A 1 157 ? 36.050 -11.291 -27.098 1.00 95.94 157 VAL A CA 1
ATOM 1213 C C . VAL A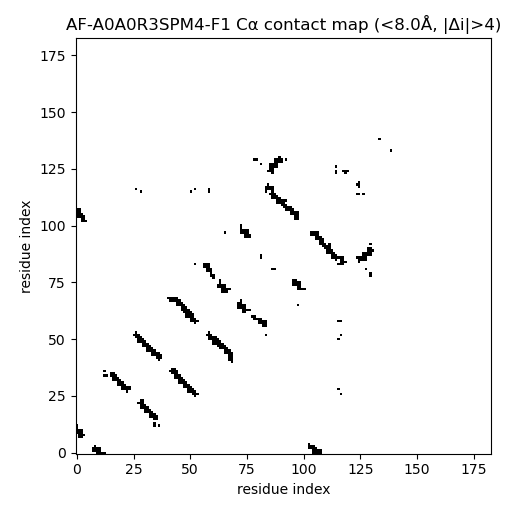 1 157 ? 37.548 -11.221 -27.400 1.00 95.94 157 VAL A C 1
ATOM 1215 O O . VAL A 1 157 ? 37.956 -11.563 -28.508 1.00 95.94 157 VAL A O 1
ATOM 1218 N N . MET A 1 158 ? 38.375 -10.845 -26.421 1.00 94.44 158 MET A N 1
ATOM 1219 C CA . MET A 1 158 ? 39.832 -10.828 -26.595 1.00 94.44 158 MET A CA 1
ATOM 1220 C C . MET A 1 158 ? 40.406 -12.225 -26.853 1.00 94.44 158 MET A C 1
ATOM 1222 O O . MET A 1 158 ? 41.272 -12.371 -27.712 1.00 94.44 158 MET A O 1
ATOM 1226 N N . LEU A 1 159 ? 39.896 -13.258 -26.173 1.00 94.12 159 LEU A N 1
ATOM 1227 C CA . LEU A 1 159 ? 40.298 -14.646 -26.429 1.00 94.12 159 LEU A CA 1
ATOM 1228 C C . LEU A 1 159 ? 39.896 -15.115 -27.833 1.00 94.12 159 LEU A C 1
ATOM 1230 O O . LEU A 1 159 ? 40.699 -15.747 -28.514 1.00 94.12 159 LEU A O 1
ATOM 1234 N N . MET A 1 160 ? 38.691 -14.767 -28.290 1.00 92.06 160 MET A N 1
ATOM 1235 C CA . MET A 1 160 ? 38.225 -15.080 -29.650 1.00 92.06 160 MET A CA 1
ATOM 1236 C C . MET A 1 160 ? 39.023 -14.338 -30.736 1.00 92.06 160 MET A C 1
ATOM 1238 O O . MET A 1 160 ? 39.023 -14.756 -31.891 1.00 92.06 160 MET A O 1
ATOM 1242 N N . GLY A 1 161 ? 39.702 -13.245 -30.378 1.00 88.94 161 GLY A N 1
ATOM 1243 C CA . GLY A 1 161 ? 40.577 -12.481 -31.267 1.00 88.94 161 GLY A CA 1
ATOM 1244 C C . GLY A 1 161 ? 41.994 -13.042 -31.412 1.00 88.94 161 GLY A C 1
ATOM 1245 O O . GLY A 1 161 ? 42.761 -12.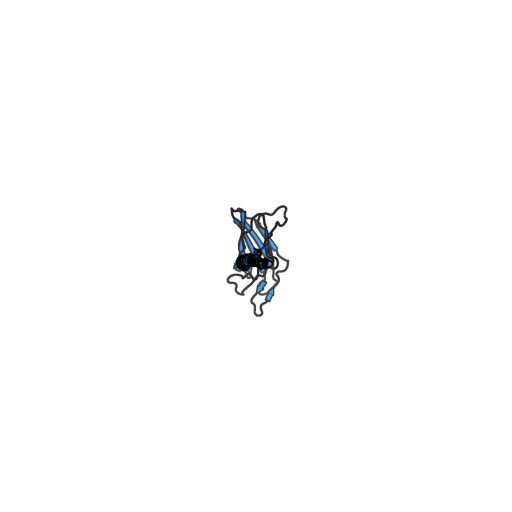511 -32.216 1.00 88.94 161 GLY A O 1
ATOM 1246 N N . ILE A 1 162 ? 42.366 -14.090 -30.665 1.00 88.69 162 ILE A N 1
ATOM 1247 C CA . ILE A 1 162 ? 43.691 -14.707 -30.788 1.00 88.69 162 ILE A CA 1
ATOM 1248 C C . ILE A 1 162 ? 43.742 -15.499 -32.095 1.00 88.69 162 ILE A C 1
ATOM 1250 O O . ILE A 1 162 ? 43.226 -16.610 -32.199 1.00 88.69 162 ILE A O 1
ATOM 1254 N N . GLN A 1 163 ? 44.398 -14.922 -33.096 1.00 81.19 163 GLN A N 1
ATOM 1255 C CA . GLN A 1 163 ? 44.778 -15.631 -34.310 1.00 81.19 163 GLN A CA 1
ATOM 1256 C C . GLN A 1 163 ? 46.145 -16.273 -34.077 1.00 81.19 163 GLN A C 1
ATOM 1258 O O . GLN A 1 163 ? 47.105 -15.592 -33.712 1.00 81.19 163 GLN A O 1
ATOM 1263 N N . SER A 1 164 ? 46.240 -17.590 -34.266 1.00 78.69 164 SER A N 1
ATOM 1264 C CA . SER A 1 164 ? 47.539 -18.258 -34.347 1.00 78.69 164 SER A CA 1
ATOM 1265 C C . SER A 1 164 ? 48.279 -17.715 -35.564 1.00 78.69 164 SER A C 1
ATOM 1267 O O . SER A 1 164 ? 47.699 -17.671 -36.649 1.00 78.69 164 SER A O 1
ATOM 1269 N N . ASN A 1 165 ? 49.534 -17.297 -35.394 1.00 75.81 165 ASN A N 1
ATOM 1270 C CA . ASN A 1 165 ? 50.348 -16.814 -36.501 1.00 75.81 165 ASN A CA 1
ATOM 1271 C C . ASN A 1 165 ? 50.412 -17.886 -37.598 1.00 75.81 165 ASN A C 1
ATOM 1273 O O . ASN A 1 165 ? 50.926 -18.982 -37.377 1.00 75.81 165 ASN A O 1
ATOM 1277 N N . ASP A 1 166 ? 49.891 -17.558 -38.779 1.00 69.94 166 ASP A N 1
ATOM 1278 C CA . ASP A 1 166 ? 50.024 -18.388 -39.972 1.00 69.94 166 ASP A CA 1
ATOM 1279 C C . ASP A 1 166 ? 51.425 -18.178 -40.553 1.00 69.94 166 ASP A C 1
ATOM 1281 O O . ASP A 1 166 ? 51.660 -17.438 -41.506 1.00 69.94 166 ASP A O 1
ATOM 1285 N N . THR A 1 167 ? 52.418 -18.700 -39.846 1.00 66.06 167 THR A N 1
ATOM 1286 C CA . THR A 1 167 ? 53.797 -18.750 -40.322 1.00 66.06 167 THR A CA 1
ATOM 1287 C C . THR A 1 167 ? 54.403 -20.024 -39.783 1.00 66.06 167 THR A C 1
ATOM 1289 O O . THR A 1 167 ? 55.220 -20.037 -38.864 1.00 66.06 167 THR A O 1
ATOM 1292 N N . PHE A 1 168 ? 53.979 -21.124 -40.388 1.00 61.25 168 PHE A N 1
ATOM 1293 C CA . PHE A 1 168 ? 54.978 -22.097 -40.770 1.00 61.25 168 PHE A CA 1
ATOM 1294 C C . PHE A 1 168 ? 55.649 -21.521 -42.014 1.00 61.25 168 PHE A C 1
ATOM 1296 O O . PHE A 1 168 ? 55.092 -21.566 -43.107 1.00 61.25 168 PHE A O 1
ATOM 1303 N N . ASP A 1 169 ? 56.813 -20.900 -41.805 1.00 57.69 169 ASP A N 1
ATOM 1304 C CA . ASP A 1 169 ? 57.828 -20.758 -42.844 1.00 57.69 169 ASP A CA 1
ATOM 1305 C C . ASP A 1 169 ? 57.883 -22.090 -43.601 1.00 57.69 169 ASP A C 1
ATOM 1307 O O . ASP A 1 169 ? 58.189 -23.125 -43.005 1.00 57.69 169 ASP A O 1
ATOM 1311 N N . ASP A 1 170 ? 57.540 -22.079 -44.885 1.00 58.97 170 ASP A N 1
ATOM 1312 C CA . ASP A 1 170 ? 57.786 -23.194 -45.788 1.00 58.97 170 ASP A CA 1
ATOM 1313 C C . ASP A 1 170 ? 59.186 -22.993 -46.394 1.00 58.97 170 ASP A C 1
ATOM 1315 O O . ASP A 1 170 ? 59.322 -22.285 -47.398 1.00 58.97 170 ASP A O 1
ATOM 1319 N N . PRO A 1 171 ? 60.277 -23.565 -45.835 1.00 60.03 171 PRO A N 1
ATOM 1320 C CA . PRO A 1 171 ? 61.574 -23.554 -46.492 1.00 60.03 171 PRO A CA 1
ATOM 1321 C C . PRO A 1 171 ? 61.599 -24.613 -47.599 1.00 60.03 171 PRO A C 1
ATOM 1323 O O . PRO A 1 171 ? 62.479 -25.477 -47.614 1.00 60.03 171 PRO A O 1
ATOM 1326 N N . LYS A 1 172 ? 60.660 -24.587 -48.550 1.00 58.16 172 LYS A N 1
ATOM 1327 C CA . LYS A 1 172 ? 60.729 -25.468 -49.715 1.00 58.16 172 LYS A CA 1
ATOM 1328 C C . LYS A 1 172 ? 61.044 -24.676 -50.976 1.00 58.16 172 LYS A C 1
ATOM 1330 O O . LYS A 1 172 ? 60.210 -23.983 -51.547 1.00 58.16 172 LYS A O 1
ATOM 1335 N N . HIS A 1 173 ? 62.282 -24.906 -51.420 1.00 53.19 173 HIS A N 1
ATOM 1336 C CA . HIS A 1 173 ? 62.907 -24.537 -52.693 1.00 53.19 173 HIS A CA 1
ATOM 1337 C C . HIS A 1 173 ? 63.794 -23.281 -52.698 1.00 53.19 173 HIS A C 1
ATOM 1339 O O . HIS A 1 173 ? 63.754 -22.476 -53.626 1.00 53.19 173 HIS A O 1
ATOM 1345 N N . LYS A 1 174 ? 64.785 -23.225 -51.793 1.00 59.69 174 LYS A N 1
ATOM 1346 C CA . LYS A 1 174 ? 66.134 -22.870 -52.274 1.00 59.69 174 LYS A CA 1
ATOM 1347 C C . LYS A 1 174 ? 66.559 -23.967 -53.256 1.00 59.69 174 LYS A C 1
ATOM 1349 O O . LYS A 1 174 ? 67.024 -25.030 -52.855 1.00 59.69 174 LYS A O 1
ATOM 1354 N N . MET A 1 175 ? 66.339 -23.732 -54.544 1.00 55.22 175 MET A N 1
ATOM 1355 C CA . MET A 1 175 ? 66.939 -24.533 -55.607 1.00 55.22 175 MET A CA 1
ATOM 1356 C C . MET A 1 175 ? 68.444 -24.251 -55.572 1.00 55.22 175 MET A C 1
ATOM 1358 O O . MET A 1 175 ? 68.880 -23.165 -55.952 1.00 55.22 175 MET A O 1
ATOM 1362 N N . ILE A 1 176 ? 69.245 -25.182 -55.050 1.00 60.41 176 ILE A N 1
ATOM 1363 C CA . ILE A 1 176 ? 70.698 -25.132 -55.229 1.00 60.41 176 ILE A CA 1
ATOM 1364 C C . ILE A 1 176 ? 70.955 -25.457 -56.703 1.00 60.41 176 ILE A C 1
ATOM 1366 O O . ILE A 1 176 ? 70.806 -26.604 -57.117 1.00 60.41 176 ILE A O 1
ATOM 1370 N N . GLN A 1 177 ? 71.316 -24.450 -57.502 1.00 54.53 177 GLN A N 1
ATOM 1371 C CA . GLN A 1 177 ? 71.907 -24.677 -58.820 1.00 54.53 177 GLN A CA 1
ATOM 1372 C C . GLN A 1 177 ? 73.331 -25.211 -58.612 1.00 54.53 177 GLN A C 1
ATOM 1374 O O . GLN A 1 177 ? 74.275 -24.450 -58.416 1.00 54.53 177 GLN A O 1
ATOM 1379 N N . LEU A 1 178 ? 73.468 -26.537 -58.585 1.00 56.88 178 LEU A N 1
ATOM 1380 C CA . LEU A 1 178 ? 74.739 -27.229 -58.776 1.00 56.88 178 LEU A CA 1
ATOM 1381 C C . LEU A 1 178 ? 74.902 -27.501 -60.272 1.00 56.88 178 LEU A C 1
ATOM 1383 O O . LEU A 1 178 ? 74.211 -28.346 -60.834 1.00 56.88 178 LEU A O 1
ATOM 1387 N N . GLY A 1 179 ? 75.821 -26.778 -60.900 1.00 52.62 179 GLY A N 1
ATOM 1388 C CA . GLY A 1 179 ? 76.262 -27.009 -62.272 1.00 52.62 179 GLY A CA 1
ATOM 1389 C C . GLY A 1 179 ? 76.799 -25.708 -62.851 1.00 52.62 179 GLY A C 1
ATOM 1390 O O . GLY A 1 179 ? 76.110 -24.702 -62.846 1.00 52.62 179 GLY A O 1
ATOM 1391 N N . GLY A 1 180 ? 78.025 -25.606 -63.322 1.00 49.50 180 GLY A N 1
ATOM 1392 C CA . GLY A 1 180 ? 79.124 -26.544 -63.437 1.00 49.50 180 GLY A CA 1
ATOM 1393 C C . GLY A 1 180 ? 80.283 -25.699 -63.951 1.00 49.50 180 GLY A C 1
ATOM 1394 O O . GLY A 1 180 ? 80.081 -24.777 -64.737 1.00 49.50 180 GLY A O 1
ATOM 1395 N N . SER A 1 181 ? 81.482 -25.952 -63.447 1.00 50.06 181 SER A N 1
ATOM 1396 C CA . SER A 1 181 ? 82.701 -25.398 -64.020 1.00 50.06 181 SER A CA 1
ATOM 1397 C C . SER A 1 181 ? 82.838 -25.875 -65.465 1.00 50.06 181 SER A C 1
ATOM 1399 O O . SER A 1 181 ? 83.000 -27.076 -65.677 1.00 50.06 181 SER A O 1
ATOM 1401 N N . THR A 1 182 ? 82.841 -24.955 -66.421 1.00 47.66 182 THR A N 1
ATOM 1402 C CA . THR A 1 182 ? 83.504 -25.152 -67.714 1.00 47.66 182 THR A CA 1
ATOM 1403 C C . THR A 1 182 ? 84.043 -23.815 -68.205 1.00 47.66 182 THR A C 1
ATOM 1405 O O . THR A 1 182 ? 83.254 -22.922 -68.501 1.00 47.66 182 THR A O 1
ATOM 1408 N N . GLU A 1 183 ? 85.379 -23.791 -68.258 1.00 41.53 183 GLU A N 1
ATOM 1409 C CA . GLU A 1 183 ? 86.307 -22.960 -69.050 1.00 41.53 183 GLU A CA 1
ATOM 1410 C C . GLU A 1 183 ? 86.410 -21.453 -68.769 1.00 41.53 183 GLU A C 1
ATOM 1412 O O . GLU A 1 183 ? 85.476 -20.680 -69.064 1.00 41.53 183 GLU A O 1
#

Nearest PDB structures (foldseek):
  6wm3-assembly1_U  TM=7.100E-01  e=1.269E-07  Homo sapiens
  7bbm-assembly1_A-2  TM=4.055E-01  e=2.273E+00  Arabidopsis thaliana
  3wjg-assembly1_A-2  TM=4.058E-01  e=2.949E+00  Arabidopsis thaliana
  3wjd-assembly1_A-2  TM=3.965E-01  e=4.961E+00  Arabidopsis thaliana
  6wzz-assembly1_A  TM=2.729E-01  e=4.961E+00  Homo sapiens

Solvent-accessible surface area (backbone atoms only — not comparable to full-atom values): 10880 Å² total; per-residue (Å²): 60,36,39,63,48,95,75,70,44,79,46,83,87,63,89,71,56,55,72,48,77,46,81,48,88,82,53,31,39,38,43,35,39,37,32,72,38,102,42,97,86,45,50,43,42,33,42,38,42,30,33,39,46,48,95,86,51,30,16,34,68,72,47,40,38,37,33,44,80,92,45,80,25,48,41,65,75,86,67,73,78,33,48,21,69,33,18,40,30,27,68,69,72,55,78,32,41,36,52,94,42,85,68,46,38,33,40,60,49,79,55,47,69,54,66,77,58,46,75,56,94,88,42,88,48,66,56,50,59,79,63,69,98,64,50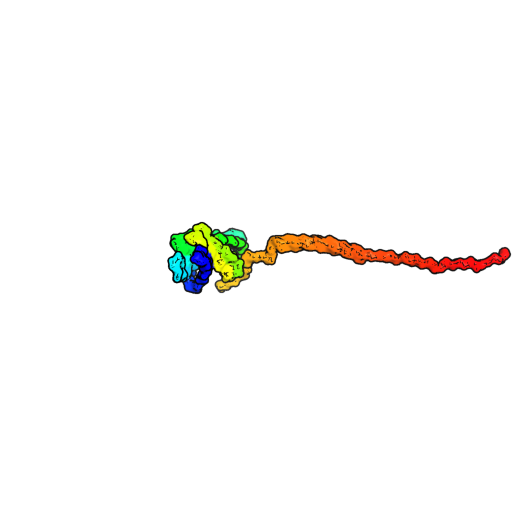,74,66,58,50,54,52,52,53,54,52,53,53,52,49,50,55,48,51,53,53,50,52,56,59,74,64,65,72,78,82,94,64,78,80,75,92,80,74,86,74,79,84,83,79,74,96,76,135

Radius of gyration: 35.43 Å; Cα contacts (8 Å, |Δi|>4): 292; chains: 1; bounding box: 108×46×94 Å

InterPro domains:
  IPR008388 V0 complex accessory subunit Ac45 [PTHR12471] (8-177)
  IPR046755 V-type proton ATPase subunit S1, luminal domain [PF05827] (27-117)
  IPR046756 V-type proton ATPase subunit S1/VOA1, transmembrane domain [PF20520] (132-170)

Secondary structure (DSSP, 8-state):
-EE--SS-EE----S-EEEEEEEETTTEEEEEEEEE---SS-SEEEEEEEEEEETTTEEEEEEEEEEETTEEEEB------EETTSEEEEEEEEEEEBTT-SS-EEEEEEEEEE--S--BTTB---EEESS-SS-HHHHHHHHHHHHHHHHHHHHHHHHHT-PPP------------------

pLDDT: mean 82.22, std 12.05, range [41.53, 97.75]

Sequence (183 aa):
MIVNEIPPKTYVIDSNLSSTAVCGQGGKSSLSFTSTLNLQSIPTVQLTFDFLSNDLKYWTLDKSTAEFGGKMYDLLMKWTNTPTTRGYKCSNMGRVLASNSDPRVEFVFHGLQVQPFGIKNGVFTEADDCVGFMSPEIFSSSFVILLLLGIFAYGFVMLMGIQSNDTFDDPKHKMIQLGGSTE